Protein AF-A0A8I1SDC7-F1 (afdb_monomer_lite)

pLDDT: mean 75.58, std 25.19, range [28.53, 98.62]

Structure (mmCIF, N/CA/C/O backbone):
data_AF-A0A8I1SDC7-F1
#
_entry.id   AF-A0A8I1SDC7-F1
#
loop_
_atom_site.group_PDB
_atom_site.id
_atom_site.type_symbol
_atom_site.label_atom_id
_atom_site.label_alt_id
_atom_site.label_comp_id
_atom_site.label_asym_id
_atom_site.label_entity_id
_atom_site.label_seq_id
_atom_site.pdbx_PDB_ins_code
_atom_site.Cartn_x
_atom_site.Cartn_y
_atom_site.Cartn_z
_atom_site.occupancy
_atom_site.B_iso_or_equiv
_atom_site.auth_seq_id
_atom_site.auth_comp_id
_atom_site.auth_asym_id
_atom_site.auth_atom_id
_atom_site.pdbx_PDB_model_num
ATOM 1 N N . MET A 1 1 ? -5.216 22.758 4.964 1.00 38.28 1 MET A N 1
ATOM 2 C CA . MET A 1 1 ? -5.119 21.561 5.815 1.00 38.28 1 MET A CA 1
ATOM 3 C C . MET A 1 1 ? -5.589 21.950 7.201 1.00 38.28 1 MET A C 1
ATOM 5 O O . MET A 1 1 ? -4.893 22.670 7.902 1.00 38.28 1 MET A O 1
ATOM 9 N N . THR A 1 2 ? -6.836 21.628 7.524 1.00 32.84 2 THR A N 1
ATOM 10 C CA . THR A 1 2 ? -7.390 21.779 8.872 1.00 32.84 2 THR A CA 1
ATOM 11 C C . THR A 1 2 ? -6.983 20.548 9.659 1.00 32.84 2 THR A C 1
ATOM 13 O O . THR A 1 2 ? -7.586 19.496 9.489 1.00 32.84 2 THR A O 1
ATOM 16 N N . THR A 1 3 ? -5.937 20.669 10.472 1.00 37.88 3 THR A N 1
ATOM 17 C CA . THR A 1 3 ? -5.551 19.648 11.447 1.00 37.88 3 THR A CA 1
ATOM 18 C C . THR A 1 3 ? -6.677 19.557 12.474 1.00 37.88 3 THR A C 1
ATOM 20 O O . THR A 1 3 ? -6.795 20.407 13.358 1.00 37.88 3 THR A O 1
ATOM 23 N N . SER A 1 4 ? -7.578 18.592 12.301 1.00 41.72 4 SER A N 1
A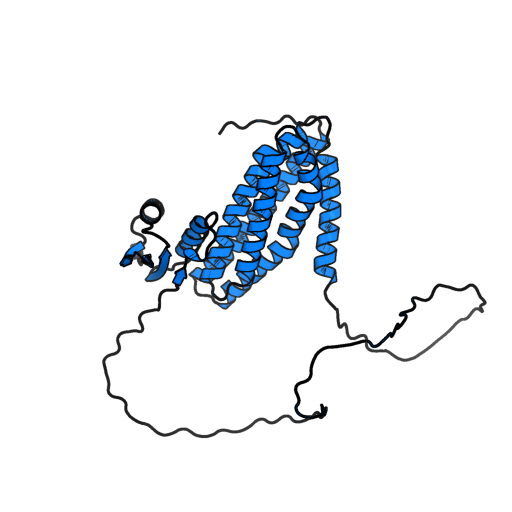TOM 24 C CA . SER A 1 4 ? -8.567 18.265 13.319 1.00 41.72 4 SER A CA 1
ATOM 25 C C . SER A 1 4 ? -7.827 17.527 14.427 1.00 41.72 4 SER A C 1
ATOM 27 O O . SER A 1 4 ? -7.579 16.334 14.320 1.00 41.72 4 SER A O 1
ATOM 29 N N . LEU A 1 5 ? -7.412 18.255 15.466 1.00 49.94 5 LEU A N 1
ATOM 30 C CA . LEU A 1 5 ? -6.908 17.661 16.703 1.00 49.94 5 LEU A CA 1
ATOM 31 C C . LEU A 1 5 ? -8.054 16.855 17.328 1.00 49.94 5 LEU A C 1
ATOM 33 O O . LEU A 1 5 ? -8.917 17.419 18.003 1.00 49.94 5 LEU A O 1
ATOM 37 N N . ALA A 1 6 ? -8.103 15.550 17.066 1.00 55.94 6 ALA A N 1
ATOM 38 C CA . ALA A 1 6 ? -8.965 14.670 17.834 1.00 55.94 6 ALA A CA 1
ATOM 39 C C . ALA A 1 6 ? -8.403 14.575 19.248 1.00 55.94 6 ALA A C 1
ATOM 41 O O . ALA A 1 6 ? -7.249 14.211 19.464 1.00 55.94 6 ALA A O 1
ATOM 42 N N . VAL A 1 7 ? -9.224 14.960 20.216 1.00 65.88 7 VAL A N 1
ATOM 43 C CA . VAL A 1 7 ? -8.896 14.813 21.627 1.00 65.88 7 VAL A CA 1
ATOM 44 C C . VAL A 1 7 ? -9.257 13.382 21.998 1.00 65.88 7 VAL A C 1
ATOM 46 O O . VAL A 1 7 ? -10.442 13.058 22.077 1.00 65.88 7 VAL A O 1
ATOM 49 N N . ALA A 1 8 ? -8.246 12.531 22.185 1.00 73.06 8 ALA A N 1
ATOM 50 C CA . ALA A 1 8 ? -8.454 11.196 22.730 1.00 73.06 8 ALA A CA 1
ATOM 51 C C . ALA A 1 8 ? -9.212 11.292 24.062 1.00 73.06 8 ALA A C 1
ATOM 53 O O . ALA A 1 8 ? -8.970 12.192 24.873 1.00 73.06 8 ALA A O 1
ATOM 54 N N . THR A 1 9 ? -10.149 10.375 24.289 1.00 80.06 9 THR A N 1
ATOM 55 C CA . THR A 1 9 ? -11.009 10.425 25.481 1.00 80.06 9 THR A CA 1
ATOM 56 C C . THR A 1 9 ? -10.257 10.125 26.779 1.00 80.06 9 THR A C 1
ATOM 58 O O . THR A 1 9 ? -10.712 10.518 27.855 1.00 80.06 9 THR A O 1
ATOM 61 N N . ASN A 1 10 ? -9.106 9.451 26.692 1.00 87.25 10 ASN A N 1
ATOM 62 C CA . ASN A 1 10 ? -8.266 9.076 27.823 1.00 87.25 10 ASN A CA 1
ATOM 63 C C . ASN A 1 10 ? -6.779 8.940 27.423 1.00 87.25 10 ASN A C 1
ATOM 65 O O . ASN A 1 10 ? -6.430 8.899 26.244 1.00 87.25 10 ASN A O 1
ATOM 69 N N . GLU A 1 11 ? -5.901 8.875 28.431 1.00 88.00 11 GLU A N 1
ATOM 70 C CA . GLU A 1 11 ? -4.440 8.791 28.260 1.00 88.00 11 GLU A CA 1
ATOM 71 C C . GLU A 1 11 ? -3.991 7.502 27.554 1.00 88.00 11 GLU A C 1
ATOM 73 O O . GLU A 1 11 ? -3.067 7.547 26.746 1.00 88.00 11 GLU A O 1
ATOM 78 N N . ALA A 1 12 ? -4.660 6.371 27.808 1.00 89.38 12 ALA A N 1
ATOM 79 C CA . ALA A 1 12 ? -4.303 5.094 27.193 1.00 89.38 12 ALA A CA 1
ATOM 80 C C . ALA A 1 12 ? -4.564 5.102 25.679 1.00 89.38 12 ALA A C 1
ATOM 82 O O . ALA A 1 12 ? -3.698 4.693 24.912 1.00 89.38 12 ALA A O 1
ATOM 83 N N . ASP A 1 13 ? -5.709 5.629 25.240 1.00 90.94 13 ASP A N 1
ATOM 84 C CA . ASP A 1 13 ? -6.025 5.763 23.815 1.00 90.94 13 ASP A CA 1
ATOM 85 C C . ASP A 1 13 ? -5.150 6.823 23.130 1.00 90.94 13 ASP A C 1
ATOM 87 O O . ASP A 1 13 ? -4.806 6.659 21.963 1.00 90.94 13 ASP A O 1
ATOM 91 N N . SER A 1 14 ? -4.725 7.872 23.847 1.00 83.00 14 SER A N 1
ATOM 92 C CA . SER A 1 14 ? -3.735 8.827 23.326 1.00 83.00 14 SER A CA 1
ATOM 93 C C . SER A 1 14 ? -2.382 8.156 23.086 1.00 83.00 14 SER A C 1
ATOM 95 O O . SER A 1 14 ? -1.788 8.339 22.028 1.00 83.00 14 SER A O 1
ATOM 97 N N . ALA A 1 15 ? -1.904 7.358 24.044 1.00 81.00 15 ALA A N 1
ATOM 98 C CA . ALA A 1 15 ? -0.650 6.625 23.903 1.00 81.00 15 ALA A CA 1
ATOM 99 C C . ALA A 1 15 ? -0.732 5.556 22.801 1.00 81.00 15 ALA A C 1
ATOM 101 O O . ALA A 1 15 ? 0.230 5.360 22.061 1.00 81.00 15 ALA A O 1
ATOM 102 N N . ALA A 1 16 ? -1.882 4.887 22.667 1.00 89.38 16 ALA A N 1
ATOM 103 C CA . ALA A 1 16 ? -2.127 3.931 21.594 1.00 89.38 16 ALA A CA 1
ATOM 104 C C . ALA A 1 16 ? -2.119 4.606 20.216 1.00 89.38 16 ALA A C 1
ATOM 106 O O . ALA A 1 16 ? -1.479 4.085 19.308 1.00 89.38 16 ALA A O 1
ATOM 107 N N . LEU A 1 17 ? -2.763 5.773 20.078 1.00 86.50 17 LEU A N 1
ATOM 108 C CA . LEU A 1 17 ? -2.766 6.573 18.849 1.00 86.50 17 LEU A CA 1
ATOM 109 C C . LEU A 1 17 ? -1.346 6.974 18.422 1.00 86.50 17 LEU A C 1
ATOM 111 O O . LEU A 1 17 ? -0.989 6.823 17.253 1.00 86.50 17 LEU A O 1
ATOM 115 N N . ASP A 1 18 ? -0.523 7.436 19.366 1.00 79.56 18 ASP A N 1
ATOM 116 C CA . ASP A 1 18 ? 0.877 7.776 19.095 1.00 79.56 18 ASP A CA 1
ATOM 117 C C . ASP A 1 18 ? 1.681 6.536 18.665 1.00 79.56 18 ASP A C 1
ATOM 119 O O . ASP A 1 18 ? 2.452 6.594 17.705 1.00 79.56 18 ASP A O 1
ATOM 123 N N . ALA A 1 19 ? 1.480 5.399 19.342 1.00 82.69 19 ALA A N 1
ATOM 124 C CA . ALA A 1 19 ? 2.190 4.155 19.053 1.00 82.69 19 ALA A CA 1
ATOM 125 C C . ALA A 1 19 ? 1.882 3.612 17.650 1.00 82.69 19 ALA A C 1
ATOM 127 O O . ALA A 1 19 ? 2.810 3.296 16.903 1.00 82.69 19 ALA A O 1
ATOM 128 N N . ILE A 1 20 ? 0.604 3.539 17.269 1.00 91.69 20 ILE A N 1
ATOM 129 C CA . ILE A 1 20 ? 0.216 3.051 15.939 1.00 91.69 20 ILE A CA 1
ATOM 130 C C . ILE A 1 20 ? 0.651 4.025 14.836 1.00 91.69 20 ILE A C 1
ATOM 132 O O . ILE A 1 20 ? 1.182 3.597 13.817 1.00 91.69 20 ILE A O 1
ATOM 136 N N . THR A 1 21 ? 0.565 5.340 15.069 1.00 83.31 21 THR A N 1
ATOM 137 C CA . THR A 1 21 ? 1.034 6.349 14.101 1.00 83.31 21 THR A CA 1
ATOM 138 C C . THR A 1 21 ? 2.545 6.240 13.871 1.00 83.31 21 THR A C 1
ATOM 140 O O . THR A 1 21 ? 3.018 6.342 12.737 1.00 83.31 21 THR A O 1
ATOM 143 N N . GLN A 1 22 ? 3.320 6.000 14.935 1.00 80.50 22 GLN A N 1
ATOM 144 C CA . GLN A 1 22 ? 4.759 5.758 14.833 1.00 80.50 22 GLN A CA 1
ATOM 145 C C . GLN A 1 22 ? 5.058 4.465 14.063 1.00 80.50 22 GLN A C 1
ATOM 147 O O . GLN A 1 22 ? 5.920 4.461 13.184 1.00 80.50 22 GLN A O 1
ATOM 152 N N . HIS A 1 23 ? 4.323 3.389 14.342 1.00 89.56 23 HIS A N 1
ATOM 153 C CA . HIS A 1 23 ? 4.458 2.134 13.609 1.00 89.56 23 HIS A CA 1
ATOM 154 C C . HIS A 1 23 ? 4.143 2.303 12.112 1.00 89.56 23 HIS A C 1
ATOM 156 O O . HIS A 1 23 ? 4.906 1.847 11.260 1.00 89.56 23 HIS A O 1
ATOM 162 N N . HIS A 1 24 ? 3.092 3.051 11.768 1.00 93.88 24 HIS A N 1
ATOM 163 C CA . HIS A 1 24 ? 2.771 3.398 10.383 1.00 93.88 24 HIS A CA 1
ATOM 164 C C . HIS A 1 24 ? 3.906 4.158 9.693 1.00 93.88 24 HIS A C 1
ATOM 166 O O . HIS A 1 24 ? 4.262 3.845 8.555 1.00 93.88 24 HIS A O 1
ATOM 172 N N . ALA A 1 25 ? 4.525 5.123 10.378 1.00 81.50 25 ALA A N 1
ATOM 173 C CA . ALA A 1 25 ? 5.674 5.846 9.838 1.00 81.50 25 ALA A CA 1
ATOM 174 C C . ALA A 1 25 ? 6.865 4.909 9.546 1.00 81.50 25 ALA A C 1
ATOM 176 O O . ALA A 1 25 ? 7.549 5.074 8.531 1.00 81.50 25 ALA A O 1
ATOM 177 N N . GLU A 1 26 ? 7.097 3.903 10.392 1.00 84.75 26 GLU A N 1
ATOM 178 C CA . GLU A 1 26 ? 8.134 2.882 10.191 1.00 84.75 26 GLU A CA 1
ATOM 179 C C . GLU A 1 26 ? 7.833 1.961 8.999 1.00 84.75 26 GLU A C 1
ATOM 181 O O . GLU A 1 26 ? 8.726 1.700 8.181 1.00 84.75 26 GLU A O 1
ATO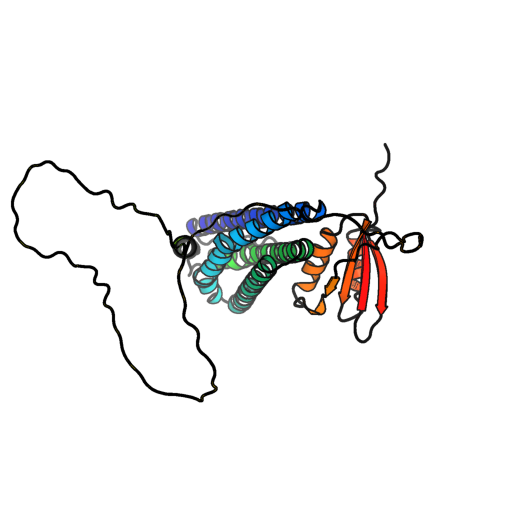M 186 N N . LEU A 1 27 ? 6.581 1.513 8.853 1.00 94.00 27 LEU A N 1
ATOM 187 C CA . LEU A 1 27 ? 6.146 0.711 7.707 1.00 94.00 27 LEU A CA 1
ATOM 188 C C . LEU A 1 27 ? 6.301 1.494 6.400 1.00 94.00 27 LEU A C 1
ATOM 190 O O . LEU A 1 27 ? 6.932 1.004 5.460 1.00 94.00 27 LEU A O 1
ATOM 194 N N . VAL A 1 28 ? 5.793 2.731 6.348 1.00 90.88 28 VAL A N 1
ATOM 195 C CA . VAL A 1 28 ? 5.904 3.607 5.170 1.00 90.88 28 VAL A CA 1
ATOM 196 C C . VAL A 1 28 ? 7.369 3.847 4.820 1.00 90.88 28 VAL A C 1
ATOM 198 O O . VAL A 1 28 ? 7.761 3.661 3.667 1.00 90.88 28 VAL A O 1
ATOM 201 N N . GLY A 1 29 ? 8.208 4.185 5.805 1.00 77.38 29 GLY A N 1
ATOM 202 C CA . GLY A 1 29 ? 9.641 4.395 5.594 1.00 77.38 29 GLY A CA 1
ATOM 203 C C . GLY A 1 29 ? 10.335 3.170 4.992 1.00 77.38 29 GLY A C 1
ATOM 204 O O . GLY A 1 29 ? 11.131 3.299 4.058 1.00 77.38 29 GLY A O 1
ATOM 205 N N . THR A 1 30 ? 9.985 1.975 5.470 1.00 93.50 30 THR A N 1
ATOM 206 C CA . THR A 1 30 ? 10.511 0.708 4.947 1.00 93.50 30 THR A CA 1
ATOM 207 C C . THR A 1 30 ? 10.059 0.443 3.506 1.00 93.50 30 THR A C 1
ATOM 209 O O . THR A 1 30 ? 10.897 0.128 2.656 1.00 93.50 30 THR A O 1
ATOM 212 N N . VAL A 1 31 ? 8.772 0.635 3.184 1.00 97.19 31 VAL A N 1
ATOM 213 C CA . VAL A 1 31 ? 8.255 0.499 1.805 1.00 97.19 31 VAL A CA 1
ATOM 214 C C . VAL A 1 31 ? 8.955 1.476 0.859 1.00 97.19 31 VAL A C 1
ATOM 216 O O . VAL A 1 31 ? 9.406 1.075 -0.217 1.00 97.19 31 VAL A O 1
ATOM 219 N N . VAL A 1 32 ? 9.099 2.742 1.264 1.00 90.94 32 VAL A N 1
ATOM 220 C CA . VAL A 1 32 ? 9.794 3.780 0.487 1.00 90.94 32 VAL A CA 1
ATOM 221 C C . VAL A 1 32 ? 11.237 3.372 0.205 1.00 90.94 32 VAL A C 1
ATOM 223 O O . VAL A 1 32 ? 11.683 3.451 -0.943 1.00 90.94 32 VAL A O 1
ATOM 226 N N . ALA A 1 33 ? 11.967 2.910 1.223 1.00 87.56 33 ALA A N 1
ATOM 227 C CA . ALA A 1 33 ? 13.360 2.500 1.083 1.00 87.56 33 ALA A CA 1
ATOM 228 C C . ALA A 1 33 ? 13.513 1.328 0.099 1.00 87.56 33 ALA A C 1
ATOM 230 O O . ALA A 1 33 ? 14.344 1.383 -0.810 1.00 87.56 33 ALA A O 1
ATOM 231 N N . HIS A 1 34 ? 12.676 0.299 0.227 1.00 98.12 34 HIS A N 1
ATOM 232 C CA . HIS A 1 34 ? 12.692 -0.855 -0.669 1.00 98.12 34 HIS A CA 1
ATOM 233 C C . HIS A 1 34 ? 12.302 -0.503 -2.112 1.00 98.12 34 HIS A C 1
ATOM 235 O O . HIS A 1 34 ? 12.983 -0.921 -3.052 1.00 98.12 34 HIS A O 1
ATOM 241 N N . ALA A 1 35 ? 11.242 0.288 -2.305 1.00 95.31 35 ALA A N 1
ATOM 242 C CA . ALA A 1 35 ? 10.815 0.729 -3.632 1.00 95.31 35 ALA A CA 1
ATOM 243 C C . ALA A 1 35 ? 11.894 1.589 -4.316 1.00 95.31 35 ALA A C 1
ATOM 245 O O . ALA A 1 35 ? 12.159 1.416 -5.507 1.00 95.31 35 ALA A O 1
ATOM 246 N N . THR A 1 36 ? 12.568 2.455 -3.552 1.00 91.69 36 THR A N 1
ATOM 247 C CA . THR A 1 36 ? 13.687 3.278 -4.041 1.00 91.69 36 THR A CA 1
ATOM 248 C C . THR A 1 36 ? 14.882 2.411 -4.432 1.00 91.69 36 THR A C 1
ATOM 250 O O . THR A 1 36 ? 15.396 2.549 -5.537 1.00 91.69 36 THR A O 1
ATOM 253 N N . ALA A 1 37 ? 15.273 1.445 -3.595 1.00 94.62 37 ALA A N 1
ATOM 254 C CA . ALA A 1 37 ? 16.371 0.529 -3.906 1.00 94.62 37 ALA A CA 1
ATOM 255 C C . ALA A 1 37 ? 16.117 -0.273 -5.197 1.00 94.62 37 ALA A C 1
ATOM 257 O O . ALA A 1 37 ? 17.025 -0.468 -6.009 1.00 94.62 37 ALA A O 1
ATOM 258 N N . LEU A 1 38 ? 14.874 -0.710 -5.417 1.00 97.56 38 LEU A N 1
ATOM 259 C CA . LEU A 1 38 ? 14.474 -1.382 -6.653 1.00 97.56 38 LEU A CA 1
ATOM 260 C C . LEU A 1 38 ? 14.534 -0.445 -7.866 1.00 97.56 38 LEU A C 1
ATOM 262 O O . LEU A 1 38 ? 14.991 -0.853 -8.939 1.00 97.56 38 LEU A O 1
ATOM 266 N N . LEU A 1 39 ? 14.084 0.799 -7.714 1.00 93.88 39 LEU A N 1
ATOM 267 C CA . LEU A 1 39 ? 14.159 1.809 -8.765 1.00 93.88 39 LEU A CA 1
ATOM 268 C C . LEU A 1 39 ? 15.614 2.131 -9.140 1.00 93.88 39 LEU A C 1
ATOM 270 O O . LEU A 1 39 ? 15.946 2.138 -10.326 1.00 93.88 39 LEU A O 1
ATOM 274 N N . ASP A 1 40 ? 16.494 2.315 -8.158 1.00 91.56 40 ASP A N 1
ATOM 275 C CA . ASP A 1 40 ? 17.920 2.591 -8.362 1.00 91.56 40 ASP A CA 1
ATOM 276 C C . ASP A 1 40 ? 18.636 1.418 -9.048 1.00 91.56 40 ASP A C 1
ATOM 278 O O . ASP A 1 40 ? 19.404 1.593 -10.003 1.00 91.56 40 ASP A O 1
ATOM 282 N N . ALA A 1 41 ? 18.356 0.186 -8.613 1.00 94.19 41 ALA A N 1
ATOM 283 C CA . ALA A 1 41 ? 18.921 -1.009 -9.230 1.00 94.19 41 ALA A CA 1
ATOM 284 C C . ALA A 1 41 ? 18.454 -1.181 -10.688 1.00 94.19 41 ALA A C 1
ATOM 286 O O . ALA A 1 41 ? 19.257 -1.493 -11.572 1.00 94.19 41 ALA A O 1
ATOM 287 N N . SER A 1 42 ? 17.181 -0.894 -10.968 1.00 92.94 42 SER A N 1
ATOM 288 C CA . SER A 1 42 ? 16.637 -0.901 -12.331 1.00 92.94 42 SER A CA 1
ATOM 289 C C . SER A 1 42 ? 17.261 0.200 -13.194 1.00 92.94 42 SER A C 1
ATOM 291 O O . SER A 1 42 ? 17.690 -0.057 -14.323 1.00 92.94 42 SER A O 1
ATOM 293 N N . SER A 1 43 ? 17.414 1.400 -12.634 1.00 89.94 43 SER A N 1
ATOM 294 C CA . SER A 1 43 ? 17.984 2.577 -13.305 1.00 89.94 43 SER A CA 1
ATOM 295 C C . SER A 1 43 ? 19.495 2.483 -13.520 1.00 89.94 43 SER A C 1
ATOM 297 O O . SER A 1 43 ? 20.039 3.137 -14.403 1.00 89.94 43 SER A O 1
ATOM 299 N N . SER A 1 44 ? 20.204 1.642 -12.772 1.00 91.81 44 SER A N 1
ATOM 300 C CA . SER A 1 44 ? 21.612 1.317 -13.045 1.00 91.81 44 SER A CA 1
ATOM 301 C C . SER A 1 44 ? 21.773 0.183 -14.066 1.00 91.81 44 SER A C 1
ATOM 303 O O . SER A 1 44 ? 22.860 -0.019 -14.602 1.00 91.81 44 SER A O 1
ATOM 305 N N . GLY A 1 45 ? 20.693 -0.529 -14.408 1.00 90.00 45 GLY A N 1
ATOM 306 C CA . GLY A 1 45 ? 20.730 -1.705 -15.283 1.00 90.00 45 GLY A CA 1
ATOM 307 C C . GLY A 1 45 ? 21.188 -2.990 -14.603 1.00 90.00 45 GLY A C 1
ATOM 308 O O . GLY A 1 45 ? 21.481 -3.962 -15.299 1.00 90.00 45 GLY A O 1
ATOM 309 N N . SER A 1 46 ? 21.267 -3.009 -13.272 1.00 94.00 46 SER A N 1
ATOM 310 C CA . SER A 1 46 ? 21.647 -4.196 -12.511 1.00 94.00 46 SER A CA 1
ATOM 311 C C . SER A 1 46 ? 20.472 -5.169 -12.428 1.00 94.00 46 SER A C 1
ATOM 313 O O . SER A 1 46 ? 19.584 -5.016 -11.592 1.00 94.00 46 SER A O 1
ATOM 315 N N . LEU A 1 47 ? 20.457 -6.188 -13.294 1.00 94.25 47 LEU A N 1
ATOM 316 C CA . LEU A 1 47 ? 19.398 -7.208 -13.295 1.00 94.25 47 LEU A CA 1
ATOM 317 C C . LEU A 1 47 ? 19.358 -7.995 -11.978 1.00 94.25 47 LEU A C 1
ATOM 319 O O . LEU A 1 47 ? 18.284 -8.227 -11.426 1.00 94.25 47 LEU A O 1
ATOM 323 N N . GLU A 1 48 ? 20.528 -8.374 -11.459 1.00 96.31 48 GLU A N 1
ATOM 324 C CA . GLU A 1 48 ? 20.650 -9.066 -10.173 1.00 96.31 48 GLU A CA 1
ATOM 325 C C . GLU A 1 48 ? 20.211 -8.163 -9.015 1.00 96.31 48 GLU A C 1
ATOM 327 O O . GLU A 1 48 ? 19.406 -8.577 -8.183 1.00 96.31 48 GLU A O 1
ATOM 332 N N . GLY A 1 49 ? 20.668 -6.905 -9.002 1.00 96.94 49 GLY A N 1
ATOM 333 C CA . GLY A 1 49 ? 20.279 -5.928 -7.985 1.00 96.94 49 GLY A CA 1
ATOM 334 C C . GLY A 1 49 ? 18.771 -5.683 -7.968 1.00 96.94 49 GLY A C 1
ATOM 335 O O . GLY A 1 49 ? 18.163 -5.714 -6.902 1.00 96.94 49 GLY A O 1
ATOM 336 N N . ALA A 1 50 ? 18.153 -5.515 -9.141 1.00 96.50 50 ALA A N 1
ATOM 337 C CA . ALA A 1 50 ? 16.712 -5.320 -9.254 1.00 96.50 50 ALA A CA 1
ATOM 338 C C . ALA A 1 50 ? 15.940 -6.569 -8.806 1.00 96.50 50 ALA A C 1
ATOM 340 O O . ALA A 1 50 ? 14.954 -6.461 -8.083 1.00 96.50 50 ALA A O 1
ATOM 341 N N . SER A 1 51 ? 16.409 -7.769 -9.165 1.00 97.44 51 SER A N 1
ATOM 342 C CA . SER A 1 51 ? 15.792 -9.019 -8.708 1.00 97.44 51 SER A CA 1
ATOM 343 C C . SER A 1 51 ? 15.867 -9.181 -7.185 1.00 97.44 51 SER A C 1
ATOM 345 O O . SER A 1 51 ? 14.882 -9.596 -6.569 1.00 97.44 51 SER A O 1
ATOM 347 N N . ASN A 1 52 ? 17.004 -8.837 -6.573 1.00 98.06 52 ASN A N 1
ATOM 348 C CA . ASN A 1 52 ? 17.189 -8.895 -5.123 1.00 98.06 52 ASN A CA 1
ATOM 349 C C . ASN A 1 52 ? 16.308 -7.863 -4.410 1.00 98.06 52 ASN A C 1
ATOM 351 O O . ASN A 1 52 ? 15.528 -8.239 -3.541 1.00 98.06 52 ASN A O 1
ATOM 355 N N . ALA A 1 53 ? 16.335 -6.600 -4.843 1.00 98.12 53 ALA A N 1
ATOM 356 C CA . ALA A 1 53 ? 15.514 -5.540 -4.259 1.00 98.12 53 ALA A CA 1
ATOM 357 C C . ALA A 1 53 ? 14.007 -5.829 -4.381 1.00 98.12 53 ALA A C 1
ATOM 359 O O . ALA A 1 53 ? 13.265 -5.649 -3.416 1.00 98.12 53 ALA A O 1
ATOM 360 N N . ARG A 1 54 ? 13.555 -6.353 -5.532 1.00 98.50 54 ARG A N 1
ATOM 361 C CA . ARG A 1 54 ? 12.172 -6.822 -5.727 1.00 98.50 54 ARG A CA 1
ATOM 362 C C . ARG A 1 54 ? 11.820 -7.911 -4.720 1.00 98.50 54 ARG A C 1
ATOM 364 O O . ARG A 1 54 ? 10.774 -7.840 -4.086 1.00 98.50 54 ARG A O 1
ATOM 371 N N . ARG A 1 55 ? 12.676 -8.930 -4.584 1.00 98.31 55 ARG A N 1
ATOM 372 C CA . ARG A 1 55 ? 12.451 -10.038 -3.648 1.00 98.31 55 ARG A CA 1
ATOM 373 C C . ARG A 1 55 ? 12.360 -9.534 -2.210 1.00 98.31 55 ARG A C 1
ATOM 375 O O . ARG A 1 55 ? 11.470 -9.966 -1.489 1.00 98.31 55 ARG A O 1
ATOM 382 N N . ASP A 1 56 ? 13.254 -8.640 -1.810 1.00 98.38 56 ASP A N 1
ATOM 383 C CA . ASP A 1 56 ? 13.299 -8.126 -0.445 1.00 98.38 56 ASP A CA 1
ATOM 384 C C . ASP A 1 56 ? 12.045 -7.290 -0.126 1.00 98.38 56 ASP A C 1
ATOM 386 O O . ASP A 1 56 ? 11.447 -7.486 0.930 1.00 98.38 56 ASP A O 1
ATOM 390 N N . LEU A 1 57 ? 11.565 -6.468 -1.072 1.00 98.62 57 LEU A N 1
ATOM 391 C CA . LEU A 1 57 ? 10.281 -5.768 -0.933 1.00 98.62 57 LEU A CA 1
ATOM 392 C C . LEU A 1 57 ? 9.107 -6.749 -0.801 1.00 98.62 57 LEU A C 1
ATOM 394 O O . LEU A 1 57 ? 8.288 -6.605 0.098 1.00 98.62 57 LEU A O 1
ATOM 398 N N . VAL A 1 58 ? 9.037 -7.781 -1.649 1.00 98.62 58 VAL A N 1
ATOM 399 C CA . VAL A 1 58 ? 7.972 -8.801 -1.577 1.00 98.62 58 VAL A CA 1
ATOM 400 C C . VAL A 1 58 ? 7.988 -9.534 -0.235 1.00 98.62 58 VAL A C 1
ATOM 402 O O . VAL A 1 58 ? 6.926 -9.794 0.330 1.00 98.62 58 VAL A O 1
ATOM 405 N N . LEU A 1 59 ? 9.174 -9.873 0.282 1.00 97.75 59 LEU A N 1
ATOM 406 C CA . LEU A 1 59 ? 9.317 -10.526 1.583 1.00 97.75 59 LEU A CA 1
ATOM 407 C C . LEU A 1 59 ? 8.819 -9.629 2.715 1.00 97.75 59 LEU A C 1
ATOM 409 O O . LEU A 1 59 ? 8.061 -10.104 3.555 1.00 97.75 59 LEU A O 1
ATOM 413 N N . PHE A 1 60 ? 9.188 -8.347 2.708 1.00 98.31 60 PHE A N 1
ATOM 414 C CA . PHE A 1 60 ? 8.670 -7.383 3.673 1.00 98.31 60 PHE A CA 1
ATOM 415 C C . PHE A 1 60 ? 7.144 -7.261 3.578 1.00 98.31 60 PHE A C 1
ATOM 417 O O . PHE A 1 60 ? 6.444 -7.382 4.580 1.00 98.31 60 PHE A O 1
ATOM 424 N N . CYS A 1 61 ? 6.604 -7.110 2.369 1.00 98.31 61 CYS A N 1
ATOM 425 C CA . CYS A 1 61 ? 5.168 -6.954 2.183 1.00 98.31 61 CYS A CA 1
ATOM 426 C C . CYS A 1 61 ? 4.368 -8.173 2.656 1.00 98.31 61 CYS A C 1
ATOM 428 O O . CYS A 1 61 ? 3.327 -8.019 3.282 1.00 98.31 61 CYS A O 1
ATOM 430 N N . ARG A 1 62 ? 4.850 -9.390 2.386 1.00 96.69 62 ARG A N 1
ATOM 431 C CA . ARG A 1 62 ? 4.171 -10.625 2.810 1.00 96.69 62 ARG A CA 1
ATOM 432 C C . ARG A 1 62 ? 4.402 -10.976 4.279 1.00 96.69 62 ARG A C 1
ATOM 434 O O . ARG A 1 62 ? 3.572 -11.668 4.856 1.00 96.69 62 ARG A O 1
ATOM 441 N N . GLY A 1 63 ? 5.526 -10.556 4.854 1.00 94.81 63 GLY A N 1
ATOM 442 C CA . GLY A 1 63 ? 5.900 -10.870 6.233 1.00 94.81 63 GLY A CA 1
ATOM 443 C C . GLY A 1 63 ? 5.424 -9.852 7.266 1.00 94.81 63 GLY A C 1
ATOM 444 O O . GLY A 1 63 ? 5.230 -10.228 8.416 1.00 94.81 63 GLY A O 1
ATOM 445 N N . GLU A 1 64 ? 5.240 -8.594 6.865 1.00 95.44 64 GLU A N 1
ATOM 446 C CA . GLU A 1 64 ? 4.928 -7.485 7.773 1.00 95.44 64 GLU A CA 1
ATOM 447 C C . GLU A 1 64 ? 3.686 -6.711 7.287 1.00 95.44 64 GLU A C 1
ATOM 449 O O . GLU A 1 64 ? 2.678 -6.683 7.981 1.00 95.44 64 GLU A O 1
ATOM 454 N N . LEU A 1 65 ? 3.688 -6.159 6.064 1.00 96.75 65 LEU A N 1
ATOM 455 C CA . LEU A 1 65 ? 2.600 -5.272 5.601 1.00 96.75 65 LEU A CA 1
ATOM 456 C C . LEU A 1 65 ? 1.231 -5.969 5.517 1.00 96.75 65 LEU A C 1
ATOM 458 O O . LEU A 1 65 ? 0.253 -5.464 6.055 1.00 96.75 65 LEU A O 1
ATOM 462 N N . LEU A 1 66 ? 1.135 -7.119 4.842 1.00 96.50 66 LEU A N 1
ATOM 463 C CA . LEU A 1 66 ? -0.140 -7.830 4.686 1.00 96.50 66 LEU A CA 1
ATOM 464 C C . LEU A 1 66 ? -0.670 -8.393 6.013 1.00 96.50 66 LEU A C 1
ATOM 466 O O . LEU A 1 66 ? -1.857 -8.222 6.275 1.00 96.50 66 LEU A O 1
ATOM 470 N N . PRO A 1 67 ? 0.151 -9.035 6.870 1.00 95.88 67 PRO A N 1
ATOM 471 C CA . PRO A 1 67 ? -0.303 -9.428 8.201 1.00 95.88 67 PRO A CA 1
ATOM 472 C C . PRO A 1 67 ? -0.809 -8.253 9.045 1.00 95.88 67 PRO A C 1
ATOM 474 O O . PRO A 1 67 ? -1.797 -8.413 9.754 1.00 95.88 67 PRO A O 1
ATOM 477 N N . HIS A 1 68 ? -0.168 -7.085 8.944 1.00 95.81 68 HIS A N 1
ATOM 478 C CA . HIS A 1 68 ? -0.614 -5.860 9.607 1.00 95.81 68 HIS A CA 1
ATOM 479 C C . HIS A 1 68 ? -1.999 -5.427 9.102 1.00 95.81 68 HIS A C 1
ATOM 481 O O . HIS A 1 68 ? -2.928 -5.362 9.900 1.00 95.81 68 HIS A O 1
ATOM 487 N N . ALA A 1 69 ? -2.171 -5.297 7.783 1.00 96.50 69 ALA A N 1
ATOM 488 C CA . ALA A 1 69 ? -3.448 -4.956 7.152 1.00 96.50 69 ALA A CA 1
ATOM 489 C C . ALA A 1 69 ? -4.593 -5.916 7.543 1.00 96.50 69 ALA A C 1
ATOM 491 O O . ALA A 1 69 ? -5.708 -5.495 7.840 1.00 96.50 69 ALA A O 1
ATOM 492 N N . ILE A 1 70 ? -4.321 -7.226 7.589 1.00 95.31 70 ILE A N 1
ATOM 493 C CA . ILE A 1 70 ? -5.306 -8.237 8.014 1.00 95.31 70 ILE A CA 1
ATOM 494 C C . ILE A 1 70 ? -5.669 -8.061 9.494 1.00 95.31 70 ILE A C 1
ATOM 496 O O . ILE A 1 70 ? -6.841 -8.148 9.859 1.00 95.31 70 ILE A O 1
ATOM 500 N N . ALA A 1 71 ? -4.677 -7.815 10.353 1.00 95.31 71 ALA A N 1
ATOM 501 C CA . ALA A 1 71 ? -4.923 -7.596 11.771 1.00 95.31 71 ALA A CA 1
ATOM 502 C C . ALA A 1 71 ? -5.771 -6.333 12.006 1.00 95.31 71 ALA A C 1
ATOM 504 O O . ALA A 1 71 ? -6.642 -6.349 12.874 1.00 95.31 71 ALA A O 1
ATOM 505 N N . GLU A 1 72 ? -5.585 -5.268 11.222 1.00 96.06 72 GLU A N 1
ATOM 506 C CA . GLU A 1 72 ? -6.431 -4.065 11.273 1.00 96.06 72 GLU A CA 1
ATOM 507 C C . GLU A 1 72 ? -7.881 -4.367 10.899 1.00 96.06 72 GLU A C 1
ATOM 509 O O . GLU A 1 72 ? -8.795 -3.946 11.616 1.00 96.06 72 GLU A O 1
ATOM 514 N N . GLU A 1 73 ? -8.101 -5.138 9.827 1.00 97.19 73 GLU A N 1
ATOM 515 C CA . GLU A 1 73 ? -9.438 -5.530 9.365 1.00 97.19 73 GLU A CA 1
ATOM 516 C C . GLU A 1 73 ? -10.252 -6.213 10.472 1.00 97.19 73 GLU A C 1
ATOM 518 O O . GLU A 1 73 ? -11.392 -5.822 10.750 1.00 97.19 73 GLU A O 1
ATOM 523 N N . ASP A 1 74 ? -9.641 -7.186 11.146 1.00 94.88 74 ASP A N 1
ATOM 524 C CA . ASP A 1 74 ? -10.290 -7.986 12.187 1.00 94.88 74 ASP A CA 1
ATOM 525 C C . ASP A 1 74 ? -10.406 -7.254 13.537 1.00 94.88 74 ASP A C 1
ATOM 527 O O . ASP A 1 74 ? -11.172 -7.668 14.418 1.00 94.88 74 ASP A O 1
ATOM 531 N N . THR A 1 75 ? -9.676 -6.147 13.719 1.00 95.50 75 THR A N 1
ATOM 532 C CA . THR A 1 75 ? -9.630 -5.405 14.985 1.00 95.50 75 THR A CA 1
ATOM 533 C C . THR A 1 75 ? -10.114 -3.963 14.846 1.00 95.50 75 THR A C 1
ATOM 535 O O . THR A 1 75 ? -11.275 -3.678 15.153 1.00 95.50 75 THR A O 1
ATOM 538 N N . LEU A 1 76 ? -9.248 -3.037 14.437 1.00 95.69 76 LEU A N 1
ATOM 539 C CA . LEU A 1 76 ? -9.517 -1.601 14.406 1.00 95.69 76 LEU A CA 1
ATOM 540 C C . LEU A 1 76 ? -10.653 -1.257 13.444 1.00 95.69 76 LEU A C 1
ATOM 542 O O . LEU A 1 76 ? -11.545 -0.484 13.793 1.00 95.69 76 LEU A O 1
ATOM 546 N N . TYR A 1 77 ? -10.686 -1.873 12.266 1.00 96.94 77 TYR A N 1
ATOM 547 C CA . TYR A 1 77 ? -11.713 -1.604 11.261 1.00 96.94 77 TYR A CA 1
ATOM 548 C C . TYR A 1 77 ? -13.057 -2.207 11.647 1.00 96.94 77 TYR A C 1
ATOM 550 O O . TYR A 1 77 ? -14.087 -1.564 11.435 1.00 96.94 77 TYR A O 1
ATOM 558 N N . ALA A 1 78 ? -13.064 -3.385 12.276 1.00 95.56 78 ALA A N 1
ATOM 559 C CA . ALA A 1 78 ? -14.275 -3.956 12.857 1.00 95.56 78 ALA A CA 1
ATOM 560 C C . ALA A 1 78 ? -14.907 -3.000 13.885 1.00 95.56 78 ALA A C 1
ATOM 562 O O . ALA A 1 78 ? -16.121 -2.806 13.881 1.00 95.56 78 ALA A O 1
ATOM 563 N N . LEU A 1 79 ? -14.089 -2.341 14.712 1.00 94.44 79 LEU A N 1
ATOM 564 C CA . LEU A 1 79 ? -14.551 -1.318 15.653 1.00 94.44 79 LEU A CA 1
ATOM 565 C C . LEU A 1 79 ? -15.007 -0.031 14.946 1.00 94.44 79 LEU A C 1
ATOM 567 O O . LEU A 1 79 ? -16.084 0.490 15.232 1.00 94.44 79 LEU A O 1
ATOM 571 N N . ALA A 1 80 ? -14.208 0.483 14.011 1.00 95.38 80 ALA A N 1
ATOM 572 C CA . ALA A 1 80 ? -14.482 1.743 13.323 1.00 95.38 80 ALA A CA 1
ATOM 573 C C . ALA A 1 80 ? -15.726 1.665 12.426 1.00 95.38 80 ALA A C 1
ATOM 575 O O . ALA A 1 80 ? -16.423 2.664 12.241 1.00 95.38 80 ALA A O 1
ATOM 576 N N . ARG A 1 81 ? -16.044 0.477 11.900 1.00 95.69 81 ARG A N 1
ATOM 577 C CA . ARG A 1 81 ? -17.242 0.228 11.091 1.00 95.69 81 ARG A CA 1
ATOM 578 C C . ARG A 1 81 ? -18.538 0.487 11.860 1.00 95.69 81 ARG A C 1
ATOM 580 O O . ARG A 1 81 ? -19.504 0.955 11.258 1.00 95.69 81 ARG A O 1
ATOM 587 N N . GLU A 1 82 ? -18.545 0.206 13.161 1.00 94.12 82 GLU A N 1
ATOM 588 C CA . GLU A 1 82 ? -19.703 0.400 14.042 1.00 94.12 82 GLU A CA 1
ATOM 589 C C . GLU A 1 82 ? -19.900 1.873 14.443 1.00 94.12 82 GLU A C 1
ATOM 591 O O . GLU A 1 82 ? -20.969 2.251 14.930 1.00 94.12 82 GLU A O 1
ATOM 596 N N . LEU A 1 83 ? -18.905 2.739 14.207 1.00 92.44 83 LEU A N 1
ATOM 597 C CA . LEU A 1 83 ? -19.032 4.168 14.480 1.00 92.44 83 LEU A CA 1
ATOM 598 C C . LEU A 1 83 ? -19.985 4.857 13.484 1.00 92.44 83 LEU A C 1
ATOM 600 O O . LEU A 1 83 ? -20.034 4.500 12.299 1.00 92.44 83 LEU A O 1
ATOM 604 N N . PRO A 1 84 ? -20.710 5.911 13.910 1.00 90.94 84 PRO A N 1
ATOM 605 C CA . PRO A 1 84 ? -21.576 6.677 13.022 1.00 90.94 84 PRO A CA 1
ATOM 606 C C . PRO A 1 84 ? -20.824 7.219 11.798 1.00 90.94 84 PRO A C 1
ATOM 608 O O . PRO A 1 84 ? -19.964 8.088 11.909 1.00 90.94 84 PRO A O 1
ATOM 611 N N . GLY A 1 85 ? -21.182 6.724 10.611 1.00 87.12 85 GLY A N 1
ATOM 612 C CA . GLY A 1 85 ? -20.567 7.132 9.343 1.00 87.12 85 GLY A CA 1
ATOM 613 C C . GLY A 1 85 ? -19.272 6.398 8.973 1.00 87.12 85 GLY A C 1
ATOM 614 O O . GLY A 1 85 ? -18.754 6.650 7.888 1.00 87.12 85 GLY A O 1
ATOM 615 N N . GLY A 1 86 ? -18.780 5.470 9.803 1.00 92.69 86 GLY A N 1
ATOM 616 C CA . GLY A 1 86 ? -17.532 4.738 9.553 1.00 92.69 86 GLY A CA 1
ATOM 617 C C . GLY A 1 86 ? -17.627 3.691 8.439 1.00 92.69 86 GLY A C 1
ATOM 618 O O . GLY A 1 86 ? -16.676 3.510 7.683 1.00 92.69 86 GLY A O 1
ATOM 619 N N . ALA A 1 87 ? -18.788 3.050 8.265 1.00 95.12 87 ALA A N 1
ATOM 620 C CA . ALA A 1 87 ? -18.940 1.893 7.376 1.00 95.12 87 ALA A CA 1
ATOM 621 C C . ALA A 1 87 ? -18.448 2.107 5.931 1.00 95.12 87 ALA A C 1
ATOM 623 O O . ALA A 1 87 ? -17.726 1.264 5.409 1.00 95.12 87 ALA A O 1
ATOM 624 N N . LEU A 1 88 ? -18.790 3.236 5.295 1.00 95.81 88 LEU A N 1
ATOM 625 C CA . LEU A 1 88 ? -18.387 3.504 3.906 1.00 95.81 88 LEU A CA 1
ATOM 626 C C . LEU A 1 88 ? -16.882 3.761 3.763 1.00 95.81 88 LEU A C 1
ATOM 628 O O . LEU A 1 88 ? -16.298 3.369 2.755 1.00 95.81 88 LEU A O 1
ATOM 632 N N . LEU A 1 89 ? -16.264 4.421 4.748 1.00 95.44 89 LEU A N 1
ATOM 633 C CA . LEU A 1 89 ? -14.820 4.645 4.750 1.00 95.44 89 LEU A CA 1
ATOM 634 C C . LEU A 1 89 ? -14.084 3.318 4.936 1.00 95.44 89 LEU A C 1
ATOM 636 O O . LEU A 1 89 ? -13.187 3.014 4.159 1.00 95.44 89 LEU A O 1
ATOM 640 N N . ILE A 1 90 ? -14.514 2.501 5.898 1.00 98.06 90 ILE A N 1
ATOM 641 C CA . ILE A 1 90 ? -13.905 1.193 6.151 1.00 98.06 90 ILE A CA 1
ATOM 642 C C . ILE A 1 90 ? -14.083 0.245 4.957 1.00 98.06 90 ILE A C 1
ATOM 644 O O . ILE A 1 90 ? -13.135 -0.432 4.578 1.00 98.06 90 ILE A O 1
ATOM 648 N N . ASP A 1 91 ? -15.245 0.241 4.292 1.00 97.19 91 ASP A N 1
ATOM 649 C CA . ASP A 1 91 ? -15.434 -0.524 3.048 1.00 97.19 91 ASP A CA 1
ATOM 650 C C . ASP A 1 91 ? -14.447 -0.101 1.947 1.00 97.19 91 ASP A C 1
ATOM 652 O O . ASP A 1 91 ? -13.933 -0.952 1.217 1.00 97.19 91 ASP A O 1
ATOM 656 N N . ALA A 1 92 ? -14.163 1.200 1.831 1.00 95.81 92 ALA A N 1
ATOM 657 C CA . ALA A 1 92 ? -13.166 1.710 0.895 1.00 95.81 92 ALA A CA 1
ATOM 658 C C . ALA A 1 92 ? -11.736 1.315 1.301 1.00 95.81 92 ALA A C 1
ATOM 660 O O . ALA A 1 92 ? -10.957 0.923 0.439 1.00 95.81 92 ALA A O 1
ATOM 661 N N . MET A 1 93 ? -11.406 1.348 2.593 1.00 97.44 93 MET A N 1
ATOM 662 C CA . MET A 1 93 ? -10.078 0.967 3.089 1.00 97.44 93 MET A CA 1
ATOM 663 C C . MET A 1 93 ? -9.793 -0.530 2.928 1.00 97.44 93 MET A C 1
ATOM 665 O O . MET A 1 93 ? -8.723 -0.896 2.451 1.00 97.44 93 MET A O 1
ATOM 669 N N . ILE A 1 94 ? -10.777 -1.398 3.182 1.00 97.88 94 ILE A N 1
ATOM 670 C CA . ILE A 1 94 ? -10.673 -2.837 2.879 1.00 97.88 94 ILE A CA 1
ATOM 671 C C . ILE A 1 94 ? -10.494 -3.063 1.368 1.00 97.88 94 ILE A C 1
ATOM 673 O O . ILE A 1 94 ? -9.781 -3.969 0.933 1.00 97.88 94 ILE A O 1
ATOM 677 N N . ALA A 1 95 ? -11.142 -2.251 0.526 1.00 97.12 95 ALA A N 1
ATOM 678 C CA . ALA A 1 95 ? -10.907 -2.317 -0.912 1.00 97.12 95 ALA A CA 1
ATOM 679 C C . ALA A 1 95 ? -9.470 -1.902 -1.276 1.00 97.12 95 ALA A C 1
ATOM 681 O O . ALA A 1 95 ? -8.874 -2.549 -2.135 1.00 97.12 95 ALA A O 1
ATOM 682 N N . ASP A 1 96 ? -8.890 -0.903 -0.604 1.00 97.50 96 ASP A N 1
ATOM 683 C CA . ASP A 1 96 ? -7.481 -0.543 -0.792 1.00 97.50 96 ASP A CA 1
ATOM 684 C C . ASP A 1 96 ? -6.542 -1.691 -0.401 1.00 97.50 96 ASP A C 1
ATOM 686 O O . ASP A 1 96 ? -5.625 -1.987 -1.162 1.00 97.50 96 ASP A O 1
ATOM 690 N N . HIS A 1 97 ? -6.790 -2.393 0.714 1.00 98.38 97 HIS A N 1
ATOM 691 C CA . HIS A 1 97 ? 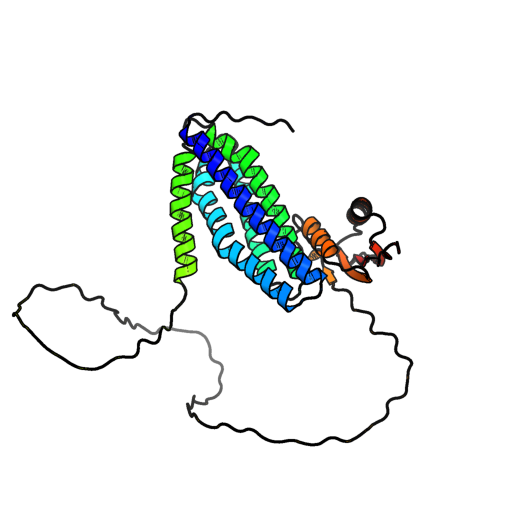-6.011 -3.580 1.106 1.00 98.38 97 HIS A CA 1
ATOM 692 C C . HIS A 1 97 ? -5.992 -4.660 0.024 1.00 98.38 97 HIS A C 1
ATOM 694 O O . HIS A 1 97 ? -4.945 -5.242 -0.265 1.00 98.38 97 HIS A O 1
ATOM 700 N N . ARG A 1 98 ? -7.130 -4.898 -0.637 1.00 97.88 98 ARG A N 1
ATOM 701 C CA . ARG A 1 98 ? -7.201 -5.843 -1.763 1.00 97.88 98 ARG A CA 1
ATOM 702 C C . ARG A 1 98 ? -6.337 -5.389 -2.935 1.00 97.88 98 ARG A C 1
ATOM 704 O O . ARG A 1 98 ? -5.616 -6.204 -3.501 1.00 97.88 98 ARG A O 1
ATOM 711 N N . VAL A 1 99 ? -6.352 -4.097 -3.259 1.00 97.69 99 VAL A N 1
ATOM 712 C CA . VAL A 1 99 ? -5.496 -3.535 -4.316 1.00 97.69 99 VAL A CA 1
ATOM 713 C C . VAL A 1 99 ? -4.016 -3.596 -3.924 1.00 97.69 99 VAL A C 1
ATOM 715 O O . VAL A 1 99 ? -3.176 -3.909 -4.764 1.00 97.69 99 VAL A O 1
ATOM 718 N N . LEU A 1 100 ? -3.672 -3.349 -2.657 1.00 98.19 100 LEU A N 1
ATOM 719 C CA . LEU A 1 100 ? -2.306 -3.520 -2.152 1.00 98.19 100 LEU A CA 1
ATOM 720 C C . LEU A 1 100 ? -1.841 -4.973 -2.321 1.00 98.19 100 LEU A C 1
ATOM 722 O O . LEU A 1 100 ? -0.736 -5.199 -2.811 1.00 98.19 100 LEU A O 1
ATOM 726 N N . ALA A 1 101 ? -2.684 -5.954 -1.985 1.00 98.00 101 ALA A N 1
ATOM 727 C CA . ALA A 1 101 ? -2.383 -7.371 -2.182 1.00 98.00 101 ALA A CA 1
ATOM 728 C C . ALA A 1 101 ? -2.172 -7.724 -3.667 1.00 98.00 101 ALA A C 1
ATOM 730 O O . ALA A 1 101 ? -1.185 -8.379 -3.999 1.00 98.00 101 ALA A O 1
ATOM 731 N N . GLU A 1 102 ? -3.032 -7.229 -4.564 1.00 97.81 102 GLU A N 1
ATOM 732 C CA . GLU A 1 102 ? -2.875 -7.400 -6.017 1.00 97.81 102 GLU A CA 1
ATOM 733 C C . GLU A 1 102 ? -1.549 -6.802 -6.521 1.00 97.81 102 GLU A C 1
ATOM 735 O O . GLU A 1 102 ? -0.806 -7.461 -7.245 1.00 97.81 102 GLU A O 1
ATOM 740 N N . LEU A 1 103 ? -1.189 -5.593 -6.078 1.00 98.06 103 LEU A N 1
ATOM 741 C CA . LEU A 1 103 ? 0.083 -4.949 -6.425 1.00 98.06 103 LEU A CA 1
ATOM 742 C C . LEU A 1 103 ? 1.306 -5.720 -5.909 1.00 98.06 103 LEU A C 1
ATOM 744 O O . LEU A 1 103 ? 2.350 -5.737 -6.565 1.00 98.06 103 LEU A O 1
ATOM 748 N N . ILE A 1 104 ? 1.200 -6.350 -4.737 1.00 98.50 104 ILE A N 1
ATOM 749 C CA . ILE A 1 104 ? 2.255 -7.207 -4.181 1.00 98.50 104 ILE A CA 1
ATOM 750 C C . ILE A 1 104 ? 2.421 -8.471 -5.030 1.00 98.50 104 ILE A C 1
ATOM 752 O O . ILE A 1 104 ? 3.553 -8.903 -5.267 1.00 98.50 104 ILE A O 1
ATOM 756 N N . ASP A 1 105 ? 1.326 -9.050 -5.518 1.00 97.69 105 ASP A N 1
ATOM 757 C CA . ASP A 1 105 ? 1.375 -10.199 -6.419 1.00 97.69 105 ASP A CA 1
ATOM 758 C C . ASP A 1 105 ? 1.911 -9.824 -7.809 1.00 97.69 105 ASP A C 1
ATOM 760 O O . ASP A 1 105 ? 2.759 -10.548 -8.339 1.00 97.69 105 ASP A O 1
ATOM 764 N N . ASP A 1 106 ? 1.539 -8.661 -8.350 1.00 96.25 106 ASP A N 1
ATOM 765 C CA . ASP A 1 106 ? 2.125 -8.103 -9.576 1.00 96.25 106 ASP A CA 1
ATOM 766 C C . ASP A 1 106 ? 3.634 -7.873 -9.418 1.00 96.25 106 ASP A C 1
ATOM 768 O O . ASP A 1 106 ? 4.430 -8.255 -10.282 1.00 96.25 106 ASP A O 1
ATOM 772 N N . LEU A 1 107 ? 4.056 -7.299 -8.287 1.00 98.00 107 LEU A N 1
ATOM 773 C CA . LEU A 1 107 ? 5.465 -7.110 -7.958 1.00 98.00 107 LEU A CA 1
ATOM 774 C C . LEU A 1 107 ? 6.204 -8.451 -7.877 1.00 98.00 107 LEU A C 1
ATOM 776 O O . LEU A 1 107 ? 7.311 -8.573 -8.404 1.00 98.00 107 LEU A O 1
ATOM 780 N N . ALA A 1 108 ? 5.612 -9.461 -7.237 1.00 97.88 108 ALA A N 1
ATOM 781 C CA . ALA A 1 108 ? 6.198 -10.793 -7.124 1.00 97.88 108 ALA A CA 1
ATOM 782 C C . ALA A 1 108 ? 6.283 -11.513 -8.481 1.00 97.88 108 ALA A C 1
ATOM 784 O O . ALA A 1 108 ? 7.261 -12.220 -8.740 1.00 97.88 108 ALA A O 1
ATOM 785 N N . GLY A 1 109 ? 5.283 -11.320 -9.343 1.00 95.75 109 GLY A N 1
ATOM 786 C CA . GLY A 1 109 ? 5.193 -11.905 -10.680 1.00 95.75 109 GLY A CA 1
ATOM 787 C C . GLY A 1 109 ? 5.973 -11.155 -11.763 1.00 95.75 109 GLY A C 1
ATOM 788 O O . GLY A 1 109 ? 6.174 -11.694 -12.854 1.00 95.75 109 GLY A O 1
ATOM 789 N N . ALA A 1 110 ? 6.438 -9.933 -11.492 1.00 95.12 110 ALA A N 1
ATOM 790 C CA . ALA A 1 110 ? 7.097 -9.090 -12.481 1.00 95.12 110 ALA A CA 1
ATOM 791 C C . ALA A 1 110 ? 8.356 -9.752 -13.064 1.00 95.12 110 ALA A C 1
ATOM 793 O O . ALA A 1 110 ? 9.330 -10.025 -12.361 1.00 95.12 110 ALA A O 1
ATOM 794 N N . THR A 1 111 ? 8.376 -9.950 -14.382 1.00 92.81 111 THR A N 1
ATOM 795 C CA . THR A 1 111 ? 9.478 -10.614 -15.102 1.00 92.81 111 THR A CA 1
ATOM 796 C C . THR A 1 111 ? 10.575 -9.658 -15.567 1.00 92.81 111 THR A C 1
ATOM 798 O O . THR A 1 111 ? 11.640 -10.104 -15.990 1.00 92.81 111 THR A O 1
ATOM 801 N N . THR A 1 112 ? 10.344 -8.346 -15.477 1.00 93.19 112 THR A N 1
ATOM 802 C CA . THR A 1 112 ? 11.298 -7.311 -15.894 1.00 93.19 112 THR A CA 1
ATOM 803 C C . THR A 1 112 ? 11.569 -6.321 -14.756 1.00 93.19 112 THR A C 1
ATOM 805 O O . THR A 1 112 ? 10.661 -6.060 -13.963 1.00 93.19 112 THR A O 1
ATOM 808 N N . PRO A 1 113 ? 12.777 -5.723 -14.681 1.00 93.19 113 PRO A N 1
ATOM 809 C CA . PRO A 1 113 ? 13.086 -4.685 -13.691 1.00 93.19 113 PRO A CA 1
ATOM 810 C C . PRO A 1 113 ? 12.121 -3.499 -13.761 1.00 93.19 113 PRO A C 1
ATOM 812 O O . PRO A 1 113 ? 11.605 -3.056 -12.745 1.00 93.19 113 PRO A O 1
ATOM 815 N N . LEU A 1 114 ? 11.798 -3.053 -14.978 1.00 90.50 114 LEU A N 1
ATOM 816 C CA . LEU A 1 114 ? 10.851 -1.967 -15.206 1.00 90.50 114 LEU A CA 1
ATOM 817 C C . LEU A 1 114 ? 9.452 -2.294 -14.664 1.00 90.50 114 LEU A C 1
ATOM 819 O O . LEU A 1 114 ? 8.860 -1.471 -13.971 1.00 90.50 114 LEU A O 1
ATOM 823 N N . GLY A 1 115 ? 8.930 -3.488 -14.965 1.00 90.44 115 GLY A N 1
ATOM 824 C CA . GLY A 1 115 ? 7.630 -3.925 -14.451 1.00 90.44 115 GLY A CA 1
ATOM 825 C C . GLY A 1 115 ? 7.618 -4.006 -12.925 1.00 90.44 115 GLY A C 1
ATOM 826 O O . GLY A 1 115 ? 6.671 -3.543 -12.295 1.00 90.44 115 GLY A O 1
ATOM 827 N N . ALA A 1 116 ? 8.703 -4.508 -12.328 1.00 95.88 116 ALA A N 1
ATOM 828 C CA . ALA A 1 116 ? 8.854 -4.563 -10.878 1.00 95.88 116 ALA A CA 1
ATOM 829 C C . ALA A 1 116 ? 8.880 -3.154 -10.257 1.00 95.88 116 ALA A C 1
ATOM 831 O O . ALA A 1 116 ? 8.175 -2.902 -9.284 1.00 95.88 116 ALA A O 1
ATOM 832 N N . SER A 1 117 ? 9.634 -2.214 -10.836 1.00 95.56 117 SER A N 1
ATOM 833 C CA . SER A 1 117 ? 9.666 -0.819 -10.379 1.00 95.56 117 SER A CA 1
ATOM 834 C C . SER A 1 117 ? 8.304 -0.131 -10.496 1.00 95.56 117 SER A C 1
ATOM 836 O O . SER A 1 117 ? 7.918 0.601 -9.587 1.00 95.56 117 SER A O 1
ATOM 838 N N . ALA A 1 118 ? 7.552 -0.387 -11.569 1.00 93.69 118 ALA A N 1
ATOM 839 C CA . ALA A 1 118 ? 6.219 0.182 -11.752 1.00 93.69 118 ALA A CA 1
ATOM 840 C C . ALA A 1 118 ? 5.221 -0.329 -10.694 1.00 93.69 118 ALA A C 1
ATOM 842 O O . ALA A 1 118 ? 4.496 0.474 -10.103 1.00 93.69 118 ALA A O 1
AT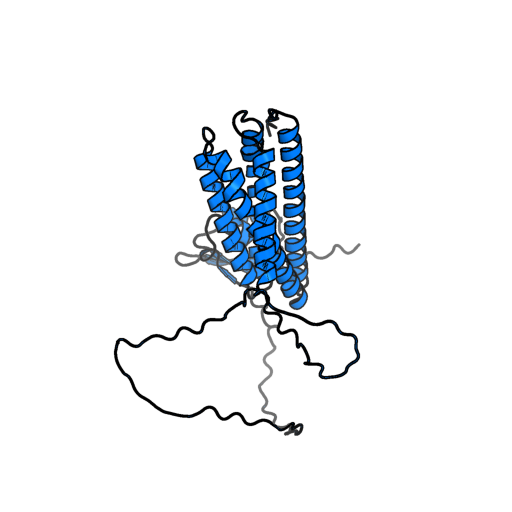OM 843 N N . ALA A 1 119 ? 5.224 -1.638 -10.410 1.00 94.88 119 ALA A N 1
ATOM 844 C CA . ALA A 1 119 ? 4.393 -2.235 -9.362 1.00 94.88 119 ALA A CA 1
ATOM 845 C C . ALA A 1 119 ? 4.783 -1.722 -7.964 1.00 94.88 119 ALA A C 1
ATOM 847 O O . ALA A 1 119 ? 3.922 -1.290 -7.202 1.00 94.88 119 ALA A O 1
ATOM 848 N N . ALA A 1 120 ? 6.084 -1.677 -7.652 1.00 96.81 120 ALA A N 1
ATOM 849 C CA . ALA A 1 120 ? 6.581 -1.175 -6.370 1.00 96.81 120 ALA A CA 1
ATOM 850 C C . ALA A 1 120 ? 6.252 0.306 -6.136 1.00 96.81 120 ALA A C 1
ATOM 852 O O . ALA A 1 120 ? 5.911 0.695 -5.021 1.00 96.81 120 ALA A O 1
ATOM 853 N N . HIS A 1 121 ? 6.331 1.142 -7.174 1.00 94.38 121 HIS A N 1
ATOM 854 C CA . HIS A 1 121 ? 5.956 2.549 -7.060 1.00 94.38 121 HIS A CA 1
ATOM 855 C C . HIS A 1 121 ? 4.454 2.716 -6.810 1.00 94.38 121 HIS A C 1
ATOM 857 O O . HIS A 1 121 ? 4.069 3.484 -5.929 1.00 94.38 121 HIS A O 1
ATOM 863 N N . ALA A 1 122 ? 3.608 1.992 -7.552 1.00 95.25 122 ALA A N 1
ATOM 864 C CA . ALA A 1 122 ? 2.163 2.017 -7.341 1.00 95.25 122 ALA A CA 1
ATOM 865 C C . ALA A 1 122 ? 1.789 1.538 -5.927 1.00 95.25 122 ALA A C 1
ATOM 867 O O . ALA A 1 122 ? 0.983 2.187 -5.264 1.00 95.25 122 ALA A O 1
ATOM 868 N N . LEU A 1 123 ? 2.439 0.471 -5.446 1.00 97.88 123 LEU A N 1
ATOM 869 C CA . LEU A 1 123 ? 2.300 -0.038 -4.081 1.00 97.88 123 LEU A CA 1
ATOM 870 C C . LEU A 1 123 ? 2.643 1.033 -3.043 1.00 97.88 123 LEU A C 1
ATOM 872 O O . LEU A 1 123 ? 1.837 1.298 -2.157 1.00 97.88 123 LEU A O 1
ATOM 876 N N . ARG A 1 124 ? 3.805 1.686 -3.181 1.00 97.19 124 ARG A N 1
ATOM 877 C CA . ARG A 1 124 ? 4.250 2.756 -2.277 1.00 97.19 124 ARG A CA 1
ATOM 878 C C . ARG A 1 124 ? 3.235 3.897 -2.206 1.00 97.19 124 ARG A C 1
ATOM 880 O O . ARG A 1 124 ? 2.840 4.282 -1.115 1.00 97.19 124 ARG A O 1
ATOM 887 N N . VAL A 1 125 ? 2.807 4.419 -3.357 1.00 95.31 125 VAL A N 1
ATOM 888 C CA . VAL A 1 125 ? 1.875 5.559 -3.418 1.00 95.31 125 VAL A CA 1
ATOM 889 C C . VAL A 1 125 ? 0.520 5.204 -2.810 1.00 95.31 125 VAL A C 1
ATOM 891 O O . VAL A 1 125 ? -0.031 5.991 -2.044 1.00 95.31 125 VAL A O 1
ATOM 894 N N . LEU A 1 126 ? -0.024 4.027 -3.133 1.00 96.81 126 LEU A N 1
ATOM 895 C CA . LEU A 1 126 ? -1.298 3.598 -2.562 1.00 96.81 126 LEU A CA 1
ATOM 896 C C . LEU A 1 126 ? -1.186 3.390 -1.049 1.00 96.81 126 LEU A C 1
ATOM 898 O O . LEU A 1 126 ? -2.084 3.809 -0.326 1.00 96.8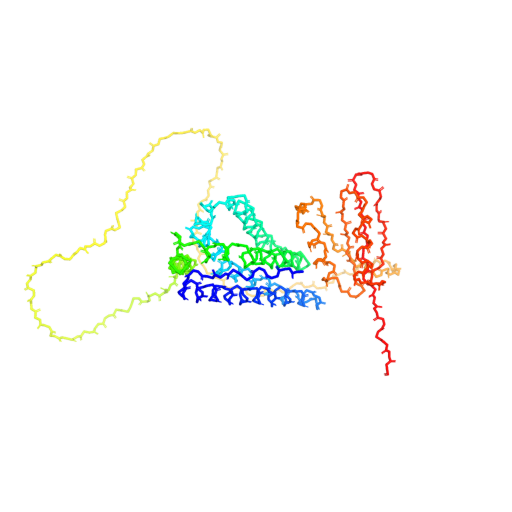1 126 LEU A O 1
ATOM 902 N N . PHE A 1 127 ? -0.093 2.786 -0.578 1.00 97.94 127 PHE A N 1
ATOM 903 C CA . PHE A 1 127 ? 0.128 2.538 0.844 1.00 97.94 127 PHE A CA 1
ATOM 904 C C . PHE A 1 127 ? 0.288 3.840 1.642 1.00 97.94 127 PHE A C 1
ATOM 906 O O . PHE A 1 127 ? -0.326 3.983 2.691 1.00 97.94 127 PHE A O 1
ATOM 913 N N . GLU A 1 128 ? 1.025 4.825 1.117 1.00 93.38 128 GLU A N 1
ATOM 914 C CA . GLU A 1 128 ? 1.133 6.165 1.717 1.00 93.38 128 GLU A CA 1
ATOM 915 C C . GLU A 1 128 ? -0.247 6.821 1.872 1.00 93.38 128 GLU A C 1
ATOM 917 O O . GLU A 1 128 ? -0.624 7.225 2.970 1.00 93.38 128 GLU A O 1
ATOM 922 N N . LEU A 1 129 ? -1.043 6.853 0.797 1.00 93.75 129 LEU A N 1
ATOM 923 C CA . LEU A 1 129 ? -2.399 7.411 0.838 1.00 93.75 129 LEU A CA 1
ATOM 924 C C . LEU A 1 129 ? -3.327 6.632 1.775 1.00 93.75 129 LEU A C 1
ATOM 926 O O . LEU A 1 129 ? -4.225 7.207 2.388 1.00 93.75 129 LEU A O 1
ATOM 930 N N . HIS A 1 130 ? -3.160 5.314 1.841 1.00 96.00 130 HIS A N 1
ATOM 931 C CA . HIS A 1 130 ? -3.915 4.445 2.729 1.00 96.00 130 HIS A CA 1
ATOM 932 C C . HIS A 1 130 ? -3.637 4.781 4.202 1.00 96.00 130 HIS A C 1
ATOM 934 O O . HIS A 1 130 ? -4.575 5.094 4.934 1.00 96.00 130 HIS A O 1
ATOM 940 N N . VAL A 1 131 ? -2.362 4.848 4.588 1.00 94.19 131 VAL A N 1
ATOM 941 C CA . VAL A 1 131 ? -1.931 5.217 5.943 1.00 94.19 131 VAL A CA 1
ATOM 942 C C . VAL A 1 131 ? -2.377 6.632 6.322 1.00 94.19 131 VAL A C 1
ATOM 944 O O . VAL A 1 131 ? -2.797 6.863 7.454 1.00 94.19 131 VAL A O 1
ATOM 947 N N . GLU A 1 132 ? -2.346 7.591 5.390 1.00 91.69 132 GLU A N 1
ATOM 948 C CA . GLU A 1 132 ? -2.883 8.937 5.637 1.00 91.69 132 GLU A CA 1
ATOM 949 C C . GLU A 1 132 ? -4.372 8.897 6.001 1.00 91.69 132 GLU A C 1
ATOM 951 O O . GLU A 1 132 ? -4.790 9.552 6.956 1.00 91.69 132 GLU A O 1
ATOM 956 N N . LYS A 1 133 ? -5.184 8.100 5.288 1.00 93.56 133 LYS A N 1
ATOM 957 C CA . LYS A 1 133 ? -6.615 7.962 5.609 1.00 93.56 133 LYS A CA 1
ATOM 958 C C . LYS A 1 133 ? -6.827 7.378 7.003 1.00 93.56 133 LYS A C 1
ATOM 960 O O . LYS A 1 133 ? -7.736 7.808 7.715 1.00 93.56 133 LYS A O 1
ATOM 965 N N . GLU A 1 134 ? -5.997 6.420 7.389 1.00 95.62 134 GLU A N 1
ATOM 966 C CA . GLU A 1 134 ? -6.061 5.821 8.714 1.00 95.62 134 GLU A CA 1
ATOM 967 C C . GLU A 1 134 ? -5.727 6.833 9.815 1.00 95.62 134 GLU A C 1
ATOM 969 O O . GLU A 1 134 ? -6.530 7.053 10.729 1.00 95.62 134 GLU A O 1
ATOM 974 N N . ASN A 1 135 ? -4.584 7.504 9.674 1.00 91.12 135 ASN A N 1
ATOM 975 C CA . ASN A 1 135 ? -4.059 8.455 10.650 1.00 91.12 135 ASN A CA 1
ATOM 976 C C . ASN A 1 135 ? -4.928 9.708 10.794 1.00 91.12 135 ASN A C 1
ATOM 978 O O . ASN A 1 135 ? -5.067 10.226 11.901 1.00 91.12 135 ASN A O 1
ATOM 982 N N . ASP A 1 136 ? -5.533 10.186 9.705 1.00 91.12 136 ASP A N 1
ATOM 983 C CA . ASP A 1 136 ? -6.306 11.430 9.718 1.00 91.12 136 ASP A CA 1
ATOM 984 C C . ASP A 1 136 ? -7.789 11.223 10.053 1.00 91.12 136 ASP A C 1
ATOM 986 O O . ASP A 1 136 ? -8.438 12.152 10.546 1.00 91.12 136 ASP A O 1
ATOM 990 N N . TYR A 1 137 ? -8.347 10.031 9.797 1.00 92.94 137 TYR A N 1
ATOM 991 C CA . TYR A 1 137 ? -9.789 9.797 9.935 1.00 92.94 137 TYR A CA 1
ATOM 992 C C . TYR A 1 137 ? -10.150 8.626 10.846 1.00 92.94 137 TYR A C 1
ATOM 994 O O . TYR A 1 137 ? -10.999 8.799 11.721 1.00 92.94 137 TYR A O 1
ATOM 1002 N N . VAL A 1 138 ? -9.543 7.449 10.671 1.00 94.88 138 VAL A N 1
ATOM 1003 C CA . VAL A 1 138 ? -9.969 6.232 11.386 1.00 94.88 138 VAL A CA 1
ATOM 1004 C C . VAL A 1 138 ? -9.511 6.247 12.840 1.00 94.88 138 VAL A C 1
ATOM 1006 O O . VAL A 1 138 ? -10.343 6.202 13.750 1.00 94.88 138 VAL A O 1
ATOM 1009 N N . LEU A 1 139 ? -8.203 6.362 13.075 1.00 93.88 139 LEU A N 1
ATOM 1010 C CA . LEU A 1 139 ? -7.639 6.321 14.426 1.00 93.88 139 LEU A CA 1
ATOM 1011 C C . LEU A 1 139 ? -8.130 7.483 15.305 1.00 93.88 139 LEU A C 1
ATOM 1013 O O . LEU A 1 139 ? -8.521 7.234 16.449 1.00 93.88 139 LEU A O 1
ATOM 1017 N N . PRO A 1 140 ? -8.216 8.732 14.800 1.00 90.88 140 PRO A N 1
ATOM 1018 C CA . PRO A 1 140 ? -8.784 9.844 15.557 1.00 90.88 140 PRO A CA 1
ATOM 1019 C C . PRO A 1 140 ? -10.249 9.615 15.954 1.00 90.88 140 PRO A C 1
ATOM 1021 O O . PRO A 1 140 ? -10.652 9.978 17.061 1.00 90.88 140 PRO A O 1
ATOM 1024 N N . ALA A 1 141 ? -11.051 8.998 15.076 1.00 92.25 141 ALA A N 1
ATOM 1025 C CA . ALA A 1 141 ? -12.448 8.683 15.367 1.00 92.25 141 ALA A CA 1
ATOM 1026 C C . ALA A 1 141 ? -12.578 7.603 16.450 1.00 92.25 141 ALA A C 1
ATOM 1028 O O . ALA A 1 141 ? -13.404 7.751 17.351 1.00 92.25 141 ALA A O 1
ATOM 1029 N N . LEU A 1 142 ? -11.738 6.564 16.402 1.00 93.06 142 LEU A N 1
ATOM 1030 C CA . LEU A 1 142 ? -11.668 5.535 17.442 1.00 93.06 142 LEU A CA 1
ATOM 1031 C C . LEU A 1 142 ? -11.224 6.118 18.788 1.00 93.06 142 LEU A C 1
ATOM 1033 O O . LEU A 1 142 ? -11.886 5.888 19.794 1.00 93.06 142 LEU A O 1
ATOM 1037 N N . ALA A 1 143 ? -10.162 6.928 18.812 1.00 90.69 143 ALA A N 1
ATOM 1038 C CA . ALA A 1 143 ? -9.652 7.543 20.040 1.00 90.69 143 ALA A CA 1
ATOM 1039 C C . ALA A 1 143 ? -10.655 8.521 20.686 1.00 90.69 143 ALA A C 1
ATOM 1041 O O . ALA A 1 143 ? -10.660 8.705 21.908 1.00 90.69 143 ALA A O 1
ATOM 1042 N N . ALA A 1 144 ? -11.500 9.164 19.873 1.00 89.38 144 ALA A N 1
ATOM 1043 C CA . ALA A 1 144 ? -12.546 10.081 20.323 1.00 89.38 144 ALA A CA 1
ATOM 1044 C C . ALA A 1 144 ? -13.849 9.370 20.746 1.00 89.38 144 ALA A C 1
ATOM 1046 O O . ALA A 1 144 ? -14.687 9.978 21.421 1.00 89.38 144 ALA A O 1
ATOM 1047 N N . ALA A 1 145 ? -14.046 8.104 20.369 1.00 87.06 145 ALA A N 1
ATOM 1048 C CA . ALA A 1 145 ? -15.241 7.344 20.708 1.00 87.06 145 ALA A CA 1
ATOM 1049 C C . ALA A 1 145 ? -15.154 6.826 22.151 1.00 87.06 145 ALA A C 1
ATOM 1051 O O . ALA A 1 145 ? -14.507 5.830 22.422 1.00 87.06 145 ALA A O 1
ATOM 1052 N N . GLY A 1 146 ? -15.850 7.459 23.100 1.00 80.75 146 GLY A N 1
ATOM 1053 C CA . GLY A 1 146 ? -15.803 7.046 24.517 1.00 80.75 146 GLY A CA 1
ATOM 1054 C C . GLY A 1 146 ? -16.408 5.667 24.832 1.00 80.75 146 GLY A C 1
ATOM 1055 O O . GLY A 1 146 ? -16.311 5.203 25.965 1.00 80.75 146 GLY A O 1
ATOM 1056 N N . GLU A 1 147 ? -17.059 5.028 23.859 1.00 84.06 147 GLU A N 1
ATOM 1057 C CA . GLU A 1 147 ? -17.681 3.701 23.982 1.00 84.06 147 GLU A CA 1
ATOM 1058 C C . GLU A 1 147 ? -16.749 2.566 23.530 1.00 84.06 147 GLU A C 1
ATOM 1060 O O . GLU A 1 147 ? -17.027 1.395 23.792 1.00 84.06 147 GLU A O 1
ATOM 1065 N N . VAL A 1 148 ? -15.641 2.905 22.865 1.00 89.12 148 VAL A N 1
ATOM 1066 C CA . VAL A 1 148 ? -14.683 1.964 22.287 1.00 89.12 148 VAL A CA 1
ATOM 1067 C C . VAL A 1 148 ? -13.291 2.303 22.815 1.00 89.12 148 VAL A C 1
ATOM 1069 O O . VAL A 1 148 ? -12.975 3.468 23.006 1.00 89.12 148 VAL A O 1
ATOM 1072 N N . SER A 1 149 ? -12.446 1.300 23.062 1.00 91.81 149 SER A N 1
ATOM 1073 C CA . SER A 1 149 ? -11.044 1.544 23.421 1.00 91.81 149 SER A CA 1
ATOM 1074 C C . SER A 1 149 ? -10.141 1.229 22.238 1.00 91.81 149 SER A C 1
ATOM 1076 O O . SER A 1 149 ? -10.054 0.075 21.808 1.00 91.81 149 SER A O 1
ATOM 1078 N N . LEU A 1 150 ? -9.448 2.258 21.746 1.00 91.62 150 LEU A N 1
ATOM 1079 C CA . LEU A 1 150 ? -8.396 2.115 20.743 1.00 91.62 150 LEU A CA 1
ATOM 1080 C C . LEU A 1 150 ? -7.240 1.278 21.302 1.00 91.62 150 LEU A C 1
ATOM 1082 O O . LEU A 1 150 ? -6.772 0.366 20.628 1.00 91.62 150 LEU A O 1
ATOM 1086 N N . ALA A 1 151 ? -6.838 1.520 22.553 1.00 91.88 151 ALA A N 1
ATOM 1087 C CA . ALA A 1 151 ? -5.767 0.774 23.210 1.00 91.88 151 ALA A CA 1
ATOM 1088 C C . ALA A 1 151 ? -6.050 -0.738 23.264 1.00 91.88 151 ALA A C 1
ATOM 1090 O O . ALA A 1 151 ? -5.196 -1.536 22.887 1.00 91.88 151 ALA A O 1
ATOM 1091 N N . ALA A 1 152 ? -7.267 -1.138 23.648 1.00 91.44 152 ALA A N 1
ATOM 1092 C CA . ALA A 1 152 ? -7.664 -2.550 23.656 1.00 91.44 152 ALA A CA 1
ATOM 1093 C C . ALA A 1 152 ? -7.843 -3.137 22.241 1.00 91.44 152 ALA A C 1
ATOM 1095 O O . ALA A 1 152 ? -7.767 -4.351 22.049 1.00 91.44 152 ALA A O 1
ATOM 1096 N N . GLY A 1 153 ? -8.138 -2.300 21.241 1.00 92.31 153 GLY A N 1
ATOM 1097 C CA . GLY A 1 153 ? -8.118 -2.698 19.833 1.00 92.31 153 GLY A CA 1
ATOM 1098 C C . GLY A 1 153 ? -6.705 -3.037 19.365 1.00 92.31 153 GLY A C 1
ATOM 1099 O O . GLY A 1 153 ? -6.482 -4.126 18.843 1.00 92.31 153 GLY A O 1
ATOM 1100 N N . LEU A 1 154 ? -5.758 -2.138 19.632 1.00 92.44 154 LEU A N 1
ATOM 1101 C CA . LEU A 1 154 ? -4.361 -2.268 19.230 1.00 92.44 154 LEU A CA 1
ATOM 1102 C C . LEU A 1 154 ? -3.638 -3.422 19.946 1.00 92.44 154 LEU A C 1
ATOM 1104 O O . LEU A 1 154 ? -2.832 -4.115 19.335 1.00 92.44 154 LEU A O 1
ATOM 1108 N N . GLU A 1 155 ? -3.947 -3.679 21.220 1.00 91.81 155 GLU A N 1
ATOM 1109 C CA . GLU A 1 155 ? -3.407 -4.842 21.940 1.00 91.81 155 GLU A CA 1
ATOM 1110 C C . GLU A 1 155 ? -3.789 -6.160 21.245 1.00 91.81 155 GLU A C 1
ATOM 1112 O O . GLU A 1 155 ? -2.917 -6.973 20.942 1.00 91.81 155 GLU A O 1
ATOM 1117 N N . ARG A 1 156 ? -5.071 -6.325 20.887 1.00 92.69 156 ARG A N 1
ATOM 1118 C CA . ARG A 1 156 ? -5.549 -7.498 20.133 1.00 92.69 156 ARG A CA 1
ATOM 1119 C C . ARG A 1 156 ? -4.928 -7.590 18.743 1.00 92.69 156 ARG A C 1
ATOM 1121 O O . ARG A 1 156 ? -4.632 -8.686 18.276 1.00 92.69 156 ARG A O 1
ATOM 1128 N N . MET A 1 157 ? -4.728 -6.448 18.087 1.00 93.19 157 MET A N 1
ATOM 1129 C CA . MET A 1 157 ? -4.080 -6.388 16.780 1.00 93.19 157 MET A CA 1
ATOM 1130 C C . MET A 1 157 ? -2.649 -6.936 16.843 1.00 93.19 157 MET A C 1
ATOM 1132 O O . MET A 1 157 ? -2.274 -7.741 15.996 1.00 93.19 157 MET A O 1
ATOM 1136 N N . HIS A 1 158 ? -1.864 -6.558 17.859 1.00 89.50 158 HIS A N 1
ATOM 1137 C CA . HIS A 1 158 ? -0.502 -7.071 18.036 1.00 89.50 158 HIS A CA 1
ATOM 1138 C C . HIS A 1 158 ? -0.465 -8.584 18.289 1.00 89.50 158 HIS A C 1
ATOM 1140 O O . HIS A 1 158 ? 0.387 -9.272 17.728 1.00 89.50 158 HIS A O 1
ATOM 1146 N N . GLU A 1 159 ? -1.382 -9.117 19.101 1.00 88.00 159 GLU A N 1
ATOM 1147 C CA . GLU A 1 159 ? -1.490 -10.565 19.334 1.00 88.00 159 GLU A CA 1
ATOM 1148 C C . GLU A 1 159 ? -1.760 -11.314 18.022 1.00 88.00 159 GLU A C 1
ATOM 1150 O O . GLU A 1 159 ? -1.042 -12.253 17.673 1.00 88.00 159 GLU A O 1
ATOM 1155 N N . GLN A 1 160 ? -2.744 -10.843 17.254 1.00 89.12 160 GLN A N 1
ATOM 1156 C CA . GLN A 1 160 ? -3.110 -11.435 15.972 1.00 89.12 160 GLN A CA 1
ATOM 1157 C C . GLN A 1 160 ? -1.986 -11.318 14.931 1.00 89.12 160 GLN A C 1
ATOM 1159 O O . GLN A 1 160 ? -1.727 -12.256 14.173 1.00 89.12 160 GLN A O 1
ATOM 1164 N N . PHE A 1 161 ? -1.293 -10.182 14.898 1.00 85.50 161 PHE A N 1
ATOM 1165 C CA . PHE A 1 161 ? -0.158 -9.957 14.012 1.00 85.50 161 PHE A CA 1
ATOM 1166 C C . PHE A 1 161 ? 0.968 -10.974 14.255 1.00 85.50 161 PHE A C 1
ATOM 1168 O O . PHE A 1 161 ? 1.466 -11.594 13.312 1.00 85.50 161 PHE A O 1
ATOM 1175 N N . GLU A 1 162 ? 1.339 -11.202 15.516 1.00 86.00 162 GLU A N 1
ATOM 1176 C CA . GLU A 1 162 ? 2.381 -12.171 15.875 1.00 86.00 162 GLU A CA 1
ATOM 1177 C C . GLU A 1 162 ? 1.981 -13.615 15.535 1.00 86.00 162 GLU A C 1
ATOM 1179 O O . GLU A 1 162 ? 2.822 -14.412 15.098 1.00 86.00 162 GLU A O 1
ATOM 1184 N N . GLU A 1 163 ? 0.696 -13.962 15.657 1.00 85.38 163 GLU A N 1
ATOM 1185 C CA . GLU A 1 163 ? 0.174 -15.257 15.210 1.00 85.38 163 GLU A CA 1
ATOM 1186 C C . GLU A 1 163 ? 0.312 -15.437 13.690 1.00 85.38 163 GLU A C 1
ATOM 1188 O O . GLU A 1 163 ? 0.832 -16.462 13.229 1.00 85.38 163 GLU A O 1
ATOM 1193 N N . LEU A 1 164 ? -0.082 -14.430 12.903 1.00 82.81 164 LEU A N 1
ATOM 1194 C CA . LEU A 1 164 ? 0.037 -14.444 11.440 1.00 82.81 164 LEU A CA 1
ATOM 1195 C C . LEU A 1 164 ? 1.503 -14.534 10.990 1.00 82.81 164 LEU A C 1
ATOM 1197 O O . LEU A 1 164 ? 1.842 -15.325 10.103 1.00 82.81 164 LEU A O 1
ATOM 1201 N N . ARG A 1 165 ? 2.396 -13.785 11.643 1.00 80.25 165 ARG A N 1
ATOM 1202 C CA . ARG A 1 165 ? 3.841 -13.810 11.377 1.00 80.25 165 ARG A CA 1
ATOM 1203 C C . ARG A 1 165 ? 4.469 -15.163 11.719 1.00 80.25 165 ARG A C 1
ATOM 1205 O O . ARG A 1 165 ? 5.290 -15.697 10.963 1.00 80.25 165 ARG A O 1
ATOM 1212 N N . SER A 1 166 ? 4.055 -15.758 12.835 1.00 79.25 166 SER A N 1
ATOM 1213 C CA . SER A 1 166 ? 4.489 -17.095 13.250 1.00 79.25 166 SER A CA 1
ATOM 1214 C C . SER A 1 166 ? 4.021 -18.171 12.266 1.00 79.25 166 SER A C 1
ATOM 1216 O O . SER A 1 166 ? 4.785 -19.074 11.922 1.00 79.25 166 SER A O 1
ATOM 1218 N N . ALA A 1 167 ? 2.798 -18.058 11.740 1.00 76.50 167 ALA A N 1
ATOM 1219 C CA . ALA A 1 167 ? 2.287 -18.965 10.714 1.00 76.50 167 ALA A CA 1
ATOM 1220 C C . ALA A 1 167 ? 3.055 -18.838 9.384 1.00 76.50 167 ALA A C 1
ATOM 1222 O O . ALA A 1 167 ? 3.387 -19.851 8.763 1.00 76.50 167 ALA A O 1
ATOM 1223 N N . ALA A 1 168 ? 3.401 -17.612 8.976 1.00 65.44 168 ALA A N 1
ATOM 1224 C CA . ALA A 1 168 ? 4.167 -17.349 7.756 1.00 65.44 168 ALA A CA 1
ATOM 1225 C C . ALA A 1 168 ? 5.607 -17.902 7.814 1.00 65.44 168 ALA A C 1
ATOM 1227 O O . ALA A 1 168 ? 6.152 -18.335 6.798 1.00 65.44 168 ALA A O 1
ATOM 1228 N N . THR A 1 169 ? 6.219 -17.933 9.001 1.00 63.00 169 THR A N 1
ATOM 1229 C CA . THR A 1 169 ? 7.591 -18.433 9.214 1.00 63.00 169 THR A CA 1
ATOM 1230 C C . THR A 1 169 ? 7.654 -19.923 9.583 1.00 63.00 169 THR A C 1
ATOM 1232 O O . THR A 1 169 ? 8.646 -20.590 9.283 1.00 63.00 169 THR A O 1
ATOM 1235 N N . GLY A 1 170 ? 6.588 -20.485 10.165 1.00 54.38 170 GLY A N 1
ATOM 1236 C CA . GLY A 1 170 ? 6.495 -21.886 10.598 1.00 54.38 170 GLY A CA 1
ATOM 1237 C C . GLY A 1 170 ? 6.201 -22.916 9.496 1.00 54.38 170 GLY A C 1
ATOM 1238 O O . GLY A 1 170 ? 6.289 -24.117 9.747 1.00 54.38 170 GLY A O 1
ATOM 1239 N N . GLY A 1 171 ? 5.884 -22.481 8.269 1.00 44.25 171 GLY A N 1
ATOM 1240 C CA . GLY A 1 171 ? 5.584 -23.356 7.121 1.00 44.25 171 GLY A CA 1
ATOM 1241 C C . GLY A 1 171 ? 6.806 -23.957 6.408 1.00 44.25 171 GLY A C 1
ATOM 1242 O O . GLY A 1 171 ? 6.659 -24.733 5.461 1.00 44.25 171 GLY A O 1
ATOM 1243 N N . GLY A 1 172 ? 8.023 -23.623 6.842 1.00 40.09 172 GLY A N 1
ATOM 1244 C CA . GLY A 1 172 ? 9.244 -24.225 6.320 1.00 40.09 172 GLY A CA 1
ATOM 1245 C C . GLY A 1 172 ? 9.398 -25.657 6.820 1.00 40.09 172 GLY A C 1
ATOM 1246 O O . GLY A 1 172 ? 9.864 -25.878 7.934 1.00 40.09 172 GLY A O 1
ATOM 1247 N N . CYS A 1 173 ? 9.054 -26.640 5.985 1.00 38.53 173 CYS A N 1
ATOM 1248 C CA . CYS A 1 173 ? 9.457 -28.032 6.167 1.00 38.53 173 CYS A CA 1
ATOM 1249 C C . CYS A 1 173 ? 10.992 -28.107 6.260 1.00 38.53 173 CYS A C 1
ATOM 1251 O O . CYS A 1 173 ? 11.695 -28.240 5.258 1.00 38.53 173 CYS A O 1
ATOM 1253 N N . GLY A 1 174 ? 11.520 -28.001 7.478 1.00 39.62 174 GLY A N 1
ATOM 1254 C CA . GLY A 1 174 ? 12.916 -28.233 7.785 1.00 39.62 174 GLY A CA 1
ATOM 1255 C C . GLY A 1 174 ? 13.219 -29.711 7.602 1.00 39.62 174 GLY A C 1
ATOM 1256 O O . GLY A 1 174 ? 13.057 -30.506 8.523 1.00 39.62 174 GLY A O 1
ATOM 1257 N N . CYS A 1 175 ? 13.709 -30.090 6.425 1.00 45.69 175 CYS A N 1
ATOM 1258 C CA . CYS A 1 175 ? 14.484 -31.313 6.261 1.00 45.69 175 CYS A CA 1
ATOM 1259 C C . CYS A 1 175 ? 15.842 -31.137 6.968 1.00 45.69 175 CYS A C 1
ATOM 1261 O O . CYS A 1 175 ? 16.897 -31.034 6.345 1.00 45.69 175 CYS A O 1
ATOM 1263 N N . GLY A 1 176 ? 15.807 -31.047 8.298 1.00 42.81 176 GLY A N 1
ATOM 1264 C CA . GLY A 1 176 ? 16.978 -31.126 9.154 1.00 42.81 176 GLY A CA 1
ATOM 1265 C C . GLY A 1 176 ? 17.369 -32.589 9.291 1.00 42.81 176 GLY A C 1
ATOM 1266 O O . GLY A 1 176 ? 16.696 -33.356 9.976 1.00 42.81 176 GLY A O 1
ATOM 1267 N N . GLY A 1 177 ? 18.443 -32.981 8.608 1.00 44.41 177 GLY A N 1
ATOM 1268 C CA . GLY A 1 177 ? 19.056 -34.297 8.736 1.00 44.41 177 GLY A CA 1
ATOM 1269 C C . GLY A 1 177 ? 19.468 -34.582 10.179 1.00 44.41 177 GLY A C 1
ATOM 1270 O O . GLY A 1 177 ? 20.550 -34.200 10.616 1.00 44.41 177 GLY A O 1
ATOM 1271 N N . GLY A 1 178 ? 18.611 -35.285 10.912 1.00 36.81 178 GLY A N 1
ATOM 1272 C CA . GLY A 1 178 ? 18.946 -35.910 12.183 1.00 36.81 178 GLY A CA 1
ATOM 1273 C C . GLY A 1 178 ? 19.619 -37.251 11.927 1.00 36.81 178 GLY A C 1
ATOM 1274 O O . GLY A 1 178 ? 18.948 -38.272 11.788 1.00 36.81 178 GLY A O 1
ATOM 1275 N N . GLY A 1 179 ? 20.949 -37.252 11.851 1.00 36.16 179 GLY A N 1
ATOM 1276 C CA . GLY A 1 179 ? 21.737 -38.477 11.917 1.00 36.16 179 GLY A CA 1
ATOM 1277 C C . GLY A 1 179 ? 21.422 -39.230 13.210 1.00 36.16 179 GLY A C 1
ATOM 1278 O O . GLY A 1 179 ? 21.618 -38.714 14.309 1.00 36.16 179 GLY A O 1
ATOM 1279 N N . CYS A 1 180 ? 20.925 -40.458 13.075 1.00 35.56 180 CYS A N 1
ATOM 1280 C CA . CYS A 1 180 ? 20.736 -41.392 14.176 1.00 35.56 180 CYS A CA 1
ATOM 1281 C C . CYS A 1 180 ? 22.112 -41.815 14.721 1.00 35.56 180 CYS A C 1
ATOM 1283 O O . CYS A 1 180 ? 22.769 -42.709 14.188 1.00 35.56 180 CYS A O 1
ATOM 1285 N N . GLY A 1 181 ? 22.566 -41.138 15.776 1.00 34.47 181 GLY A N 1
ATOM 1286 C CA . GLY A 1 181 ? 23.717 -41.552 16.570 1.00 34.47 181 GLY A CA 1
ATOM 1287 C C . GLY A 1 181 ? 23.342 -42.723 17.475 1.00 34.47 181 GLY A C 1
ATOM 1288 O O . GLY A 1 181 ? 22.582 -42.567 18.428 1.00 34.47 181 GLY A O 1
ATOM 1289 N N . CYS A 1 182 ? 23.879 -43.899 17.170 1.00 36.16 182 CYS A N 1
ATOM 1290 C CA . CYS A 1 182 ? 23.723 -45.115 17.956 1.00 36.16 182 CYS A CA 1
ATOM 1291 C C . CYS A 1 182 ? 24.859 -45.231 18.992 1.00 36.16 182 CYS A C 1
ATOM 1293 O O . CYS A 1 182 ? 26.021 -45.270 18.600 1.00 36.16 182 CYS A O 1
ATOM 1295 N N . GLY A 1 183 ? 24.523 -45.422 20.274 1.00 37.53 183 GLY A N 1
ATOM 1296 C CA . GLY A 1 183 ? 25.267 -46.336 21.159 1.00 37.53 183 GLY A CA 1
ATOM 1297 C C . GLY A 1 183 ? 26.151 -45.768 22.286 1.00 37.53 183 GLY A C 1
ATOM 1298 O O . GLY A 1 183 ? 27.188 -45.168 22.036 1.00 37.53 183 GLY A O 1
ATOM 1299 N N . GLY A 1 184 ? 25.792 -46.159 23.523 1.00 33.19 184 GLY A N 1
ATOM 1300 C CA . GLY A 1 184 ? 26.682 -46.381 24.682 1.00 33.19 184 GLY A CA 1
ATOM 1301 C C . GLY A 1 184 ? 26.721 -45.237 25.708 1.00 33.19 184 GLY A C 1
ATOM 1302 O O . GLY A 1 184 ? 27.136 -44.143 25.375 1.00 33.19 184 GLY A O 1
ATOM 1303 N N . GLY A 1 185 ? 26.343 -45.356 26.984 1.00 34.03 185 GLY A N 1
ATOM 1304 C CA . GLY A 1 185 ? 26.047 -46.504 27.841 1.00 34.03 185 GLY A CA 1
ATOM 1305 C C . GLY A 1 185 ? 26.813 -46.375 29.169 1.00 34.03 185 GLY A C 1
ATOM 1306 O O . GLY A 1 185 ? 28.002 -46.661 29.182 1.00 34.03 185 GLY A O 1
ATOM 1307 N N . ALA A 1 186 ? 26.129 -45.945 30.242 1.00 35.69 186 ALA A N 1
ATOM 1308 C CA . ALA A 1 186 ? 26.367 -46.169 31.690 1.00 35.69 186 ALA A CA 1
ATOM 1309 C C . ALA A 1 186 ? 25.659 -45.029 32.454 1.00 35.69 186 ALA A C 1
ATOM 1311 O O . ALA A 1 186 ? 25.846 -43.874 32.103 1.00 35.69 186 ALA A O 1
ATOM 1312 N N . GLY A 1 187 ? 24.835 -45.196 33.484 1.00 32.59 187 GLY A N 1
ATOM 1313 C CA . GLY A 1 187 ? 24.468 -46.307 34.356 1.00 32.59 187 GLY A CA 1
ATOM 1314 C C . GLY A 1 187 ? 23.854 -45.681 35.627 1.00 32.59 187 GLY A C 1
ATOM 1315 O O . GLY A 1 187 ? 24.163 -44.534 35.932 1.00 32.59 187 GLY A O 1
ATOM 1316 N N . HIS A 1 188 ? 23.028 -46.446 36.353 1.00 34.41 188 HIS A N 1
ATOM 1317 C CA . HIS A 1 188 ? 22.222 -46.090 37.545 1.00 34.41 188 HIS A CA 1
ATOM 1318 C C . HIS A 1 188 ? 20.874 -45.418 37.202 1.00 34.41 188 HIS A C 1
ATOM 1320 O O . HIS A 1 188 ? 20.832 -44.261 36.824 1.00 34.41 188 HIS A O 1
ATOM 1326 N N . GLY A 1 189 ? 19.702 -46.053 37.259 1.00 32.31 189 GLY A N 1
ATOM 1327 C CA . GLY A 1 189 ? 19.275 -47.277 37.930 1.00 32.31 189 GLY A CA 1
ATOM 1328 C C . GLY A 1 189 ? 18.349 -46.920 39.088 1.00 32.31 189 GLY A C 1
ATOM 1329 O O . GLY A 1 189 ? 18.855 -46.684 40.169 1.00 32.31 189 GLY A O 1
ATOM 1330 N N . HIS A 1 190 ? 17.031 -46.905 38.861 1.00 34.34 190 HIS A N 1
ATOM 1331 C CA . HIS A 1 190 ? 15.998 -47.284 39.833 1.00 34.34 190 HIS A CA 1
ATOM 1332 C C . HIS A 1 190 ? 14.703 -47.644 39.091 1.00 34.34 190 HIS A C 1
ATOM 1334 O O . HIS A 1 190 ? 14.388 -47.079 38.048 1.00 34.34 190 HIS A O 1
ATOM 1340 N N . ALA A 1 191 ? 14.031 -48.669 39.609 1.00 33.78 191 ALA A N 1
ATOM 1341 C CA . ALA A 1 191 ? 12.951 -49.402 38.974 1.00 33.78 191 ALA A CA 1
ATOM 1342 C C . ALA A 1 191 ? 11.578 -48.714 39.107 1.00 33.78 191 ALA A C 1
ATOM 1344 O O . ALA A 1 191 ? 11.179 -48.289 40.188 1.00 33.78 191 ALA A O 1
ATOM 1345 N N . GLU A 1 192 ? 10.897 -48.686 37.964 1.00 32.69 192 GLU A N 1
ATOM 1346 C CA . GLU A 1 192 ? 9.453 -48.671 37.666 1.00 32.69 192 GLU A CA 1
ATOM 1347 C C . GLU A 1 192 ? 8.593 -49.601 38.575 1.00 32.69 192 GLU A C 1
ATOM 1349 O O . GLU A 1 192 ? 9.165 -50.522 39.170 1.00 32.69 192 GLU A O 1
ATOM 1354 N N . PRO A 1 193 ? 7.236 -49.463 38.648 1.00 45.44 193 PRO A N 1
ATOM 1355 C CA . PRO A 1 193 ? 6.416 -49.246 37.446 1.00 45.44 193 PRO A CA 1
ATOM 1356 C C . PRO A 1 193 ? 5.101 -48.436 37.507 1.00 45.44 193 PRO A C 1
ATOM 1358 O O . PRO A 1 193 ? 4.445 -48.290 38.534 1.00 45.44 193 PRO A O 1
ATOM 1361 N N . ALA A 1 194 ? 4.702 -48.086 36.276 1.00 32.50 194 ALA A N 1
ATOM 1362 C CA . ALA A 1 194 ? 3.355 -48.030 35.696 1.00 32.50 194 ALA A CA 1
ATOM 1363 C C . ALA A 1 194 ? 2.431 -46.839 36.023 1.00 32.50 194 ALA A C 1
ATOM 1365 O O . ALA A 1 194 ? 1.784 -46.779 37.065 1.00 32.50 194 ALA A O 1
ATOM 1366 N N . GLY A 1 195 ? 2.257 -45.970 35.016 1.00 33.50 195 GLY A N 1
ATOM 1367 C CA . GLY A 1 195 ? 1.238 -44.914 34.999 1.00 33.50 195 GLY A CA 1
ATOM 1368 C C . GLY A 1 195 ? 1.169 -44.079 33.711 1.00 33.50 195 GLY A C 1
ATOM 1369 O O . GLY A 1 195 ? 1.134 -42.863 33.792 1.00 33.50 195 GLY A O 1
ATOM 1370 N N . GLN A 1 196 ? 1.197 -44.735 32.545 1.00 37.97 196 GLN A N 1
ATOM 1371 C CA . GLN A 1 196 ? 0.571 -44.340 31.264 1.00 37.97 196 GLN A CA 1
ATOM 1372 C C . GLN A 1 196 ? 0.611 -42.844 30.848 1.00 37.97 196 GLN A C 1
ATOM 1374 O O . GLN A 1 196 ? -0.321 -42.084 31.095 1.00 37.97 196 GLN A O 1
ATOM 1379 N N . ALA A 1 197 ? 1.660 -42.457 30.111 1.00 38.62 197 ALA A N 1
ATOM 1380 C CA . ALA A 1 197 ? 1.715 -41.218 29.330 1.00 38.62 197 ALA A CA 1
ATOM 1381 C C . ALA A 1 197 ? 1.137 -41.432 27.917 1.00 38.62 197 ALA A C 1
ATOM 1383 O O . ALA A 1 197 ? 1.373 -42.466 27.286 1.00 38.62 197 ALA A O 1
ATOM 1384 N N . GLY A 1 198 ? 0.365 -40.449 27.446 1.00 37.50 198 GLY A N 1
ATOM 1385 C CA . GLY A 1 198 ? -0.319 -40.443 26.155 1.00 37.50 198 GLY A CA 1
ATOM 1386 C C . GLY A 1 198 ? 0.643 -40.476 24.969 1.00 37.50 198 GLY A C 1
ATOM 1387 O O . GLY A 1 198 ? 1.511 -39.618 24.827 1.00 37.50 198 GLY A O 1
ATOM 1388 N N . GLY A 1 199 ? 0.464 -41.477 24.110 1.00 34.47 199 GLY A N 1
ATOM 1389 C CA . GLY A 1 199 ? 1.119 -41.560 22.812 1.00 34.47 199 GLY A CA 1
ATOM 1390 C C . GLY A 1 199 ? 0.418 -40.673 21.784 1.00 34.47 199 GLY A C 1
ATOM 1391 O O . GLY A 1 199 ? -0.801 -40.732 21.632 1.00 34.47 199 GLY A O 1
ATOM 1392 N N . CYS A 1 200 ? 1.203 -39.882 21.054 1.00 35.16 200 CYS A N 1
ATOM 1393 C CA . CYS A 1 200 ? 0.774 -39.245 19.816 1.00 35.16 200 CYS A CA 1
ATOM 1394 C C . CYS A 1 200 ? 0.670 -40.334 18.736 1.00 35.16 200 CYS A C 1
ATOM 1396 O O . CYS A 1 200 ? 1.679 -40.887 18.296 1.00 35.16 200 CYS A O 1
ATOM 1398 N N . GLY A 1 201 ? -0.559 -40.715 18.388 1.00 35.19 201 GLY A N 1
ATOM 1399 C CA . GLY A 1 201 ? -0.846 -41.710 17.362 1.00 35.19 201 GLY A CA 1
ATOM 1400 C C . GLY A 1 201 ? -1.071 -41.051 16.007 1.00 35.19 201 GLY A C 1
ATOM 1401 O O . GLY A 1 201 ? -2.094 -40.407 15.796 1.00 35.19 201 GLY A O 1
ATOM 1402 N N . CYS A 1 202 ? -0.158 -41.270 15.063 1.00 38.72 202 CYS A N 1
ATOM 1403 C CA . CYS A 1 202 ? -0.397 -41.008 13.646 1.00 38.72 202 CYS A CA 1
ATOM 1404 C C . CYS A 1 202 ? -1.270 -42.149 13.101 1.00 38.72 202 CYS A C 1
ATOM 1406 O O . CYS A 1 202 ? -0.767 -43.172 12.634 1.00 38.72 202 CYS A O 1
ATOM 1408 N N . GLY A 1 203 ? -2.587 -42.016 13.245 1.00 37.12 203 GLY A N 1
ATOM 1409 C CA . GLY A 1 203 ? -3.556 -42.969 12.715 1.00 37.12 203 GLY A CA 1
ATOM 1410 C C . GLY A 1 203 ? -3.641 -42.873 11.195 1.00 37.12 203 GLY A C 1
ATOM 1411 O O . GLY A 1 203 ? -4.203 -41.922 10.661 1.00 37.12 203 GLY A O 1
ATOM 1412 N N . GLY A 1 204 ? -3.105 -43.879 10.504 1.00 38.69 204 GLY A N 1
ATOM 1413 C CA . GLY A 1 204 ? -3.425 -44.145 9.107 1.00 38.69 204 GLY A CA 1
ATOM 1414 C C . GLY A 1 204 ? -4.889 -44.565 8.974 1.00 38.69 204 GLY A C 1
ATOM 1415 O O . GLY A 1 204 ? -5.311 -45.558 9.565 1.00 38.69 204 GLY A O 1
ATOM 1416 N N . GLY A 1 205 ? -5.651 -43.805 8.192 1.00 32.31 205 GLY A N 1
ATOM 1417 C CA . GLY A 1 205 ? -7.011 -44.131 7.783 1.00 32.31 205 GLY A CA 1
ATOM 1418 C C . GLY A 1 205 ? -7.070 -44.252 6.268 1.00 32.31 205 GLY A C 1
ATOM 1419 O O . GLY A 1 205 ? -7.004 -43.251 5.562 1.00 32.31 205 GLY A O 1
ATOM 1420 N N . GLY A 1 206 ? -7.174 -45.484 5.776 1.00 34.03 206 GLY A N 1
ATOM 1421 C CA . GLY A 1 206 ? -7.600 -45.766 4.413 1.00 34.03 206 GLY A CA 1
ATOM 1422 C C . GLY A 1 206 ? -9.106 -46.018 4.364 1.00 34.03 206 GLY A C 1
ATOM 1423 O O . GLY A 1 206 ? -9.631 -46.789 5.162 1.00 34.03 206 GLY A O 1
ATOM 1424 N N . CYS A 1 207 ? -9.775 -45.404 3.394 1.00 30.31 207 CYS A N 1
ATOM 1425 C CA . CYS A 1 207 ? -11.001 -45.846 2.720 1.00 30.31 207 CYS A CA 1
ATOM 1426 C C . CYS A 1 207 ? -11.150 -44.932 1.489 1.00 30.31 207 CYS A C 1
ATOM 1428 O O . CYS A 1 207 ? -10.704 -43.795 1.513 1.00 30.31 207 CYS A O 1
ATOM 1430 N N . GLY A 1 208 ? -11.696 -45.307 0.345 1.00 31.38 208 GLY A N 1
ATOM 1431 C CA . GLY A 1 208 ? -12.430 -46.473 -0.107 1.00 31.38 208 GLY A CA 1
ATOM 1432 C C . GLY A 1 208 ? -13.076 -46.040 -1.430 1.00 31.38 208 GLY A C 1
ATOM 1433 O O . GLY A 1 208 ? -13.453 -44.883 -1.589 1.00 31.38 208 GLY A O 1
ATOM 1434 N N . SER A 1 209 ? -13.116 -46.948 -2.395 1.00 32.91 209 SER A N 1
ATOM 1435 C CA . SER A 1 209 ? -13.482 -46.728 -3.795 1.00 32.91 209 SER A CA 1
ATOM 1436 C C . SER A 1 209 ? -14.905 -46.199 -4.033 1.00 32.91 209 SER A C 1
ATOM 1438 O O . SER A 1 209 ? -15.832 -46.590 -3.327 1.00 32.91 209 SER A O 1
ATOM 1440 N N . GLY A 1 210 ? -15.097 -45.461 -5.138 1.00 31.20 210 GLY A N 1
ATOM 1441 C CA . GLY A 1 210 ? -16.407 -45.329 -5.792 1.00 31.20 210 GLY A CA 1
ATOM 1442 C C . GLY A 1 210 ? -16.529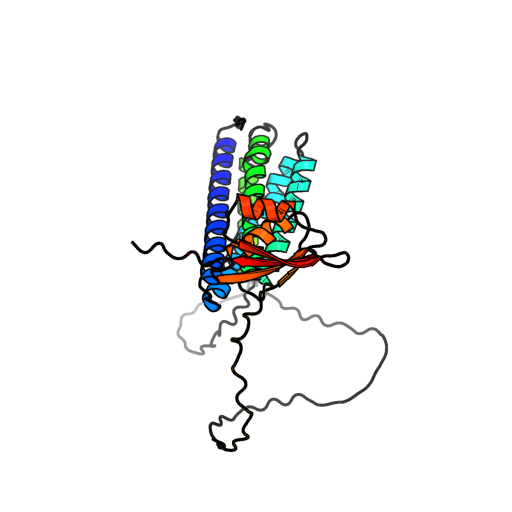 -44.236 -6.866 1.00 31.20 210 GLY A C 1
ATOM 1443 O O . GLY A 1 210 ? -16.861 -43.119 -6.510 1.00 31.20 210 GLY A O 1
ATOM 1444 N N . GLY A 1 211 ? -16.302 -44.620 -8.139 1.00 29.38 211 GLY A N 1
ATOM 1445 C CA . GLY A 1 211 ? -16.895 -44.151 -9.423 1.00 29.38 211 GLY A CA 1
ATOM 1446 C C . GLY A 1 211 ? -17.107 -42.650 -9.708 1.00 29.38 211 GLY A C 1
ATOM 1447 O O . GLY A 1 211 ? -17.636 -41.922 -8.889 1.00 29.38 211 GLY A O 1
ATOM 1448 N N . GLY A 1 212 ? -16.841 -42.101 -10.892 1.00 28.53 212 GLY A N 1
ATOM 1449 C CA . GLY A 1 212 ? -16.389 -42.627 -12.179 1.00 28.53 212 GLY A CA 1
ATOM 1450 C C . GLY A 1 212 ? -16.604 -41.552 -13.258 1.00 28.53 212 GLY A C 1
ATOM 1451 O O . GLY A 1 212 ? -17.582 -40.818 -13.168 1.00 28.53 212 GLY A O 1
ATOM 1452 N N . TYR A 1 213 ? -15.709 -41.461 -14.246 1.00 31.58 213 TYR A N 1
ATOM 1453 C CA . TYR A 1 213 ? -16.003 -41.074 -15.635 1.00 31.58 213 TYR A CA 1
ATOM 1454 C C . TYR A 1 213 ? -14.783 -41.368 -16.541 1.00 31.58 213 TYR A C 1
ATOM 1456 O O . TYR A 1 213 ? -13.673 -40.921 -16.280 1.00 31.58 213 TYR A O 1
ATOM 1464 N N . GLU A 1 214 ? -15.033 -42.216 -17.542 1.00 31.98 214 GLU A N 1
ATOM 1465 C CA . GLU A 1 214 ? -14.561 -42.193 -18.943 1.00 31.98 214 GLU A CA 1
ATOM 1466 C C . GLU A 1 214 ? -13.050 -42.086 -19.275 1.00 31.98 214 GLU A C 1
ATOM 1468 O O . GLU A 1 214 ? -12.474 -41.023 -19.469 1.00 31.98 214 GLU A O 1
ATOM 1473 N N . GLU A 1 215 ? -12.456 -43.280 -19.372 1.00 30.81 215 GLU A N 1
ATOM 1474 C CA . GLU A 1 215 ? -11.580 -43.861 -20.415 1.00 30.81 215 GLU A CA 1
ATOM 1475 C C . GLU A 1 215 ? -11.025 -42.978 -21.564 1.00 30.81 215 GLU A C 1
ATOM 1477 O O . GLU A 1 215 ? -11.765 -42.502 -22.423 1.00 30.81 215 GLU A O 1
ATOM 1482 N N . ALA A 1 216 ? -9.688 -42.924 -21.667 1.00 36.12 216 ALA A N 1
ATOM 1483 C CA . ALA A 1 216 ? -8.954 -43.026 -22.936 1.00 36.12 216 ALA A CA 1
ATOM 1484 C C . ALA A 1 216 ? -7.510 -43.524 -22.696 1.00 36.12 216 ALA A C 1
ATOM 1486 O O . ALA A 1 216 ? -6.753 -42.956 -21.909 1.00 36.12 216 ALA A O 1
ATOM 1487 N N . ASP A 1 217 ? -7.169 -44.614 -23.382 1.00 32.75 217 ASP A N 1
ATOM 1488 C CA . ASP A 1 217 ? -5.923 -45.384 -23.342 1.00 32.75 217 ASP A CA 1
ATOM 1489 C C . ASP A 1 217 ? -4.646 -44.614 -23.728 1.00 32.75 217 ASP A C 1
ATOM 1491 O O . ASP A 1 217 ? -4.640 -43.858 -24.698 1.00 32.75 217 ASP A O 1
ATOM 1495 N N . ALA A 1 218 ? -3.519 -44.926 -23.067 1.00 33.97 218 ALA A N 1
ATOM 1496 C CA . ALA A 1 218 ? -2.411 -45.695 -23.669 1.00 33.97 218 ALA A CA 1
ATOM 1497 C C . ALA A 1 218 ? -1.108 -45.647 -22.832 1.00 33.97 218 ALA A C 1
ATOM 1499 O O . ALA A 1 218 ? -0.598 -44.577 -22.528 1.00 33.97 218 ALA A O 1
ATOM 1500 N N . ALA A 1 219 ? -0.554 -46.845 -22.573 1.00 38.69 219 ALA A N 1
ATOM 1501 C CA . ALA A 1 219 ? 0.863 -47.209 -22.351 1.00 38.69 219 ALA A CA 1
ATOM 1502 C C . ALA A 1 219 ? 1.678 -46.401 -21.303 1.00 38.69 219 ALA A C 1
ATOM 1504 O O . ALA A 1 219 ? 2.002 -45.242 -21.493 1.00 38.69 219 ALA A O 1
ATOM 1505 N N . GLY A 1 220 ? 2.128 -46.949 -20.170 1.00 33.25 220 GLY A N 1
ATOM 1506 C CA . GLY A 1 220 ? 2.842 -48.217 -20.006 1.00 33.25 220 GLY A CA 1
ATOM 1507 C C . GLY A 1 220 ? 4.361 -47.975 -19.984 1.00 33.25 220 GLY A C 1
ATOM 1508 O O . GLY A 1 220 ? 4.989 -47.982 -21.035 1.00 33.25 220 GLY A O 1
ATOM 1509 N N . GLY A 1 221 ? 4.966 -47.784 -18.804 1.00 33.38 221 GLY A N 1
ATOM 1510 C CA . GLY A 1 221 ? 6.429 -47.689 -18.668 1.00 33.38 221 GLY A CA 1
ATOM 1511 C C . GLY A 1 221 ? 6.885 -47.286 -17.264 1.00 33.38 221 GLY A C 1
ATOM 1512 O O . GLY A 1 221 ? 6.720 -46.142 -16.863 1.00 33.38 221 GLY A O 1
ATOM 1513 N N . GLY A 1 222 ? 7.413 -48.250 -16.506 1.00 36.59 222 GLY A N 1
ATOM 1514 C CA . GLY A 1 222 ? 7.754 -48.117 -15.089 1.00 36.59 222 GLY A CA 1
ATOM 1515 C C . GLY A 1 222 ? 8.944 -47.207 -14.768 1.00 36.59 222 GLY A C 1
ATOM 1516 O O . GLY A 1 222 ? 9.839 -46.982 -15.578 1.00 36.59 222 GLY A O 1
ATOM 1517 N N . CYS A 1 223 ? 8.951 -46.729 -13.522 1.00 31.97 223 CYS A N 1
ATOM 1518 C CA . CYS A 1 223 ? 10.019 -45.943 -12.919 1.00 31.97 223 CYS A CA 1
ATOM 1519 C C . CYS A 1 223 ? 11.131 -46.879 -12.417 1.00 31.97 223 CYS A C 1
ATOM 1521 O O . CYS A 1 223 ? 10.931 -47.638 -11.468 1.00 31.97 223 CYS A O 1
ATOM 1523 N N . GLY A 1 224 ? 12.286 -46.848 -13.083 1.00 37.78 224 GLY A N 1
ATOM 1524 C CA . GLY A 1 224 ? 13.509 -47.518 -12.652 1.00 37.78 224 GLY A CA 1
ATOM 1525 C C . GLY A 1 224 ? 14.469 -46.513 -12.026 1.00 37.78 224 GLY A C 1
ATOM 1526 O O . GLY A 1 224 ? 15.014 -45.656 -12.715 1.00 37.78 224 GLY A O 1
ATOM 1527 N N . CYS A 1 225 ? 14.688 -46.627 -10.720 1.00 38.88 225 CYS A N 1
ATOM 1528 C CA . CYS A 1 225 ? 15.760 -45.949 -10.008 1.00 38.88 225 CYS A CA 1
ATOM 1529 C C . CYS A 1 225 ? 17.092 -46.679 -10.258 1.00 38.88 225 CYS A C 1
ATOM 1531 O O . CYS A 1 225 ? 17.250 -47.851 -9.922 1.00 38.88 225 CYS A O 1
ATOM 1533 N N . GLY A 1 226 ? 18.061 -45.978 -10.844 1.00 38.69 226 GLY A N 1
ATOM 1534 C CA . GLY A 1 226 ? 19.419 -46.472 -11.054 1.00 38.69 226 GLY A CA 1
ATOM 1535 C C . GLY A 1 226 ? 20.396 -45.306 -11.029 1.00 38.69 226 GLY A C 1
ATOM 1536 O O . GLY A 1 226 ? 20.319 -44.413 -11.866 1.00 38.69 226 GLY A O 1
ATOM 1537 N N . GLY A 1 227 ? 21.259 -45.283 -10.016 1.00 36.50 227 GLY A N 1
ATOM 1538 C CA . GLY A 1 227 ? 22.276 -44.258 -9.842 1.00 36.50 227 GLY A CA 1
ATOM 1539 C C . GLY A 1 227 ? 23.555 -44.511 -10.640 1.00 36.50 227 GLY A C 1
ATOM 1540 O O . GLY A 1 227 ? 23.774 -45.591 -11.183 1.00 36.50 227 GLY A O 1
ATOM 1541 N N . GLY A 1 228 ? 24.432 -43.507 -10.581 1.00 33.19 228 GLY A N 1
ATOM 1542 C CA . GLY A 1 228 ? 25.865 -43.625 -10.839 1.00 33.19 228 GLY A CA 1
ATOM 1543 C C . GLY A 1 228 ? 26.314 -43.116 -12.207 1.00 33.19 228 GLY A C 1
ATOM 1544 O O . GLY A 1 228 ? 25.877 -43.619 -13.234 1.00 33.19 228 GLY A O 1
ATOM 1545 N N . GLY A 1 229 ? 27.267 -42.180 -12.203 1.00 33.22 229 GLY A N 1
ATOM 1546 C CA . GLY A 1 229 ? 28.146 -41.956 -13.353 1.00 33.22 229 GLY A CA 1
ATOM 1547 C C . GLY A 1 229 ? 28.432 -40.497 -13.674 1.00 33.22 229 GLY A C 1
ATOM 1548 O O . GLY A 1 229 ? 27.716 -39.868 -14.440 1.00 33.22 229 GLY A O 1
ATOM 1549 N N . CYS A 1 230 ? 29.525 -39.989 -13.116 1.00 37.22 230 CYS A N 1
ATOM 1550 C CA . CYS A 1 230 ? 30.262 -38.830 -13.605 1.00 37.22 230 CYS A CA 1
ATOM 1551 C C . CYS A 1 230 ? 30.804 -39.059 -15.031 1.00 37.22 230 CYS A C 1
ATOM 1553 O O . CYS A 1 230 ? 31.232 -40.163 -15.363 1.00 37.22 230 CYS A O 1
ATOM 1555 N N . GLY A 1 231 ? 30.846 -38.000 -15.845 1.00 34.91 231 GLY A N 1
ATOM 1556 C CA . GLY A 1 231 ? 31.491 -38.003 -17.159 1.00 34.91 231 GLY A CA 1
ATOM 1557 C C . GLY A 1 231 ? 31.752 -36.583 -17.659 1.00 34.91 231 GLY A C 1
ATOM 1558 O O . GLY A 1 231 ? 30.826 -35.856 -17.998 1.00 34.91 231 GLY A O 1
ATOM 1559 N N . CYS A 1 232 ? 33.023 -36.195 -17.654 1.00 35.97 232 CYS A N 1
ATOM 1560 C CA . CYS A 1 232 ? 33.602 -34.999 -18.258 1.00 35.97 232 CYS A CA 1
ATOM 1561 C C . CYS A 1 232 ? 34.354 -35.386 -19.552 1.00 35.97 232 CYS A C 1
ATOM 1563 O O . CYS A 1 232 ? 34.904 -36.483 -19.614 1.00 35.97 232 CYS A O 1
ATOM 1565 N N . GLY A 1 233 ? 34.404 -34.470 -20.535 1.00 35.00 233 GLY A N 1
ATOM 1566 C CA . GLY A 1 233 ? 35.059 -34.617 -21.858 1.00 35.00 233 GLY A CA 1
ATOM 1567 C C . GLY A 1 233 ? 34.059 -35.011 -22.962 1.00 35.00 233 GLY A C 1
ATOM 1568 O O . GLY A 1 233 ? 33.177 -35.815 -22.703 1.00 35.00 233 GLY A O 1
ATOM 1569 N N . ASP A 1 234 ? 34.048 -34.481 -24.188 1.00 37.62 234 ASP A N 1
ATOM 1570 C CA . ASP A 1 234 ? 35.082 -33.789 -24.956 1.00 37.62 234 ASP A CA 1
ATOM 1571 C C . ASP A 1 234 ? 34.485 -32.906 -26.075 1.00 37.62 234 ASP A C 1
ATOM 1573 O O . ASP A 1 234 ? 33.526 -33.265 -26.753 1.00 37.62 234 ASP A O 1
ATOM 1577 N N . SER A 1 235 ? 35.101 -31.737 -26.246 1.00 41.94 235 SER A N 1
ATOM 1578 C CA . SER A 1 235 ? 35.672 -31.184 -27.485 1.00 41.94 235 SER A CA 1
ATOM 1579 C C . SER A 1 235 ? 35.219 -31.760 -28.845 1.00 41.94 235 SER A C 1
ATOM 1581 O O . SER A 1 235 ? 35.743 -32.774 -29.292 1.00 41.94 235 SER A O 1
ATOM 1583 N N . HIS A 1 236 ? 34.390 -31.012 -29.579 1.00 32.91 236 HIS A N 1
ATOM 1584 C CA . HIS A 1 236 ? 34.313 -31.038 -31.050 1.00 32.91 236 HIS A CA 1
ATOM 1585 C C . HIS A 1 236 ? 34.167 -29.580 -31.524 1.00 32.91 236 HIS A C 1
ATOM 1587 O O . HIS A 1 236 ? 33.208 -28.906 -31.166 1.00 32.91 236 HIS A O 1
ATOM 1593 N N . ASP A 1 237 ? 35.262 -28.959 -31.950 1.00 35.03 237 ASP A N 1
ATOM 1594 C CA . ASP A 1 237 ? 35.756 -28.845 -33.333 1.00 35.03 237 ASP A CA 1
ATOM 1595 C C . ASP A 1 237 ? 35.141 -27.640 -34.067 1.00 35.03 237 ASP A C 1
ATOM 1597 O O . ASP A 1 237 ? 33.929 -27.497 -34.215 1.00 35.03 237 ASP A O 1
ATOM 1601 N N . VAL A 1 238 ? 36.033 -26.731 -34.449 1.00 37.19 238 VAL A N 1
ATOM 1602 C CA . VAL A 1 238 ? 35.786 -25.429 -35.059 1.00 37.19 238 VAL A CA 1
ATOM 1603 C C . VAL A 1 238 ? 36.258 -25.489 -36.504 1.00 37.19 238 VAL A C 1
ATOM 1605 O O . VAL A 1 238 ? 37.454 -25.552 -36.755 1.00 37.19 238 VAL A O 1
ATOM 1608 N N . SER A 1 239 ? 35.333 -25.409 -37.458 1.00 34.88 239 SER A N 1
ATOM 1609 C CA . SER A 1 239 ? 35.463 -24.625 -38.698 1.00 34.88 239 SER A CA 1
ATOM 1610 C C . SER A 1 239 ? 34.338 -24.985 -39.667 1.00 34.88 239 SER A C 1
ATOM 1612 O O . SER A 1 239 ? 34.208 -26.137 -40.045 1.00 34.88 239 SER A O 1
ATOM 1614 N N . GLU A 1 240 ? 33.541 -24.000 -40.090 1.00 36.44 240 GLU A N 1
ATOM 1615 C CA . GLU A 1 240 ? 33.458 -23.648 -41.512 1.00 36.44 240 GLU A CA 1
ATOM 1616 C C . GLU A 1 240 ? 32.779 -22.282 -41.671 1.00 36.44 240 GLU A C 1
ATOM 1618 O O . GLU A 1 240 ? 31.681 -22.018 -41.184 1.00 36.44 240 GLU A O 1
ATOM 1623 N N . THR A 1 241 ? 33.503 -21.385 -42.323 1.00 36.09 241 THR A N 1
ATOM 1624 C CA . THR A 1 241 ? 33.117 -20.029 -42.692 1.00 36.09 241 THR A CA 1
ATOM 1625 C C . THR A 1 241 ? 32.212 -20.047 -43.922 1.00 36.09 241 THR A C 1
ATOM 1627 O O . THR A 1 241 ? 32.658 -20.457 -44.992 1.00 36.09 241 THR A O 1
ATOM 1630 N N . ALA A 1 242 ? 31.000 -19.502 -43.813 1.00 36.56 242 ALA A N 1
ATOM 1631 C CA . ALA A 1 242 ? 30.244 -19.008 -44.960 1.00 36.56 242 ALA A CA 1
ATOM 1632 C C . ALA A 1 242 ? 30.034 -17.500 -44.788 1.00 36.56 242 ALA A C 1
ATOM 1634 O O . ALA A 1 242 ? 29.405 -17.045 -43.834 1.00 36.56 242 ALA A O 1
ATOM 1635 N N . ALA A 1 243 ? 30.645 -16.744 -45.696 1.00 37.22 243 ALA A N 1
ATOM 1636 C CA . ALA A 1 243 ? 30.571 -15.298 -45.789 1.00 37.22 243 ALA A CA 1
ATOM 1637 C C . ALA A 1 243 ? 29.119 -14.828 -45.976 1.00 37.22 243 ALA A C 1
ATOM 1639 O O . ALA A 1 243 ? 28.416 -15.327 -46.854 1.00 37.22 243 ALA A O 1
ATOM 1640 N N . TYR A 1 244 ? 28.703 -13.846 -45.177 1.00 37.00 244 TYR A N 1
ATOM 1641 C CA . TYR A 1 244 ? 27.550 -12.999 -45.468 1.00 37.00 244 TYR A CA 1
ATOM 1642 C C . TYR A 1 244 ? 28.059 -11.567 -45.628 1.00 37.00 244 TYR A C 1
ATOM 1644 O O . TYR A 1 244 ? 28.842 -11.094 -44.804 1.00 37.00 244 TYR A O 1
ATOM 1652 N N . ASP A 1 245 ? 27.664 -10.949 -46.737 1.00 34.75 245 ASP A N 1
ATOM 1653 C CA . ASP A 1 245 ? 28.075 -9.623 -47.182 1.00 34.75 245 ASP A CA 1
ATOM 1654 C C . ASP A 1 245 ? 27.836 -8.527 -46.132 1.00 34.75 245 ASP A C 1
ATOM 1656 O O . ASP A 1 245 ? 26.810 -8.478 -45.451 1.00 34.75 245 ASP A O 1
ATOM 1660 N N . ASP A 1 246 ? 28.818 -7.632 -46.064 1.00 36.56 246 ASP A N 1
ATOM 1661 C CA . ASP A 1 246 ? 28.896 -6.415 -45.262 1.00 36.56 246 ASP A CA 1
ATOM 1662 C C . ASP A 1 246 ? 27.806 -5.413 -45.690 1.00 36.56 246 ASP A C 1
ATOM 1664 O O . ASP A 1 246 ? 27.970 -4.629 -46.626 1.00 36.56 246 ASP A O 1
ATOM 1668 N N . VAL A 1 247 ? 26.656 -5.458 -45.012 1.00 43.59 247 VAL A N 1
ATOM 1669 C CA . VAL A 1 247 ? 25.724 -4.325 -44.941 1.00 43.59 247 VAL A CA 1
ATOM 1670 C C . VAL A 1 247 ? 26.143 -3.497 -43.723 1.00 43.59 247 VAL A C 1
ATOM 1672 O O . VAL A 1 247 ? 26.184 -4.060 -42.627 1.00 43.59 247 VAL A O 1
ATOM 1675 N N . PRO A 1 248 ? 26.440 -2.189 -43.857 1.00 42.91 248 PRO A N 1
ATOM 1676 C CA . PRO A 1 248 ? 26.800 -1.355 -42.717 1.00 42.91 248 PRO A CA 1
ATOM 1677 C C . PRO A 1 248 ? 25.669 -1.390 -41.691 1.00 42.91 248 PRO A C 1
ATOM 1679 O O . PRO A 1 248 ? 24.562 -0.922 -41.959 1.00 42.91 248 PRO A O 1
ATOM 1682 N N . GLY A 1 249 ? 25.946 -2.003 -40.542 1.00 34.69 249 GLY A N 1
ATOM 1683 C CA . GLY A 1 249 ? 24.973 -2.215 -39.485 1.00 34.69 249 GLY A CA 1
ATOM 1684 C C . GLY A 1 249 ? 24.420 -0.896 -38.961 1.00 34.69 249 GLY A C 1
ATOM 1685 O O . GLY A 1 249 ? 25.147 -0.097 -38.370 1.00 34.69 249 GLY A O 1
ATOM 1686 N N . GLU A 1 250 ? 23.111 -0.704 -39.113 1.00 35.12 250 GLU A N 1
ATOM 1687 C CA . GLU A 1 250 ? 22.360 0.070 -38.134 1.00 35.12 250 GLU A CA 1
ATOM 1688 C C . GLU A 1 250 ? 22.570 -0.605 -36.776 1.00 35.12 250 GLU A C 1
ATOM 1690 O O . GLU A 1 250 ? 22.348 -1.808 -36.616 1.00 35.12 250 GLU A O 1
ATOM 1695 N N . ALA A 1 251 ? 23.058 0.166 -35.803 1.00 39.62 251 ALA A N 1
ATOM 1696 C CA . ALA A 1 251 ? 23.109 -0.269 -34.417 1.00 39.62 251 ALA A CA 1
ATOM 1697 C C . ALA A 1 251 ? 21.733 -0.841 -34.026 1.00 39.62 251 ALA A C 1
ATOM 1699 O O . ALA A 1 251 ? 20.720 -0.258 -34.423 1.00 39.62 251 ALA A O 1
ATOM 1700 N N . PRO A 1 252 ? 21.661 -1.954 -33.271 1.00 40.09 252 PRO A N 1
ATOM 1701 C CA . PRO A 1 252 ? 20.380 -2.507 -32.864 1.00 40.09 252 PRO A CA 1
ATOM 1702 C C . PRO A 1 252 ? 19.612 -1.409 -32.131 1.00 40.09 252 PRO A C 1
ATOM 1704 O O . PRO A 1 252 ? 20.052 -0.930 -31.085 1.00 40.09 252 PRO A O 1
ATOM 1707 N N . VAL A 1 253 ? 18.494 -0.969 -32.714 1.00 47.69 253 VAL A N 1
ATOM 1708 C CA . VAL A 1 253 ? 17.574 -0.037 -32.066 1.00 47.69 253 VAL A CA 1
ATOM 1709 C C . VAL A 1 253 ? 17.187 -0.711 -30.759 1.00 47.69 253 VAL A C 1
ATOM 1711 O O . VAL A 1 253 ? 16.556 -1.767 -30.786 1.00 47.69 253 VAL A O 1
ATOM 1714 N N . ALA A 1 254 ? 17.635 -0.174 -29.623 1.00 55.59 254 ALA A N 1
ATOM 1715 C CA . ALA A 1 254 ? 17.283 -0.728 -28.325 1.00 55.59 254 ALA A CA 1
ATOM 1716 C C . ALA A 1 254 ? 15.752 -0.798 -28.261 1.00 55.59 254 ALA A C 1
ATOM 1718 O O . ALA A 1 254 ? 15.076 0.232 -28.300 1.00 55.59 254 ALA A O 1
ATOM 1719 N N . SER A 1 255 ? 15.200 -2.012 -28.265 1.00 73.69 255 SER A N 1
ATOM 1720 C CA . SER A 1 255 ? 13.755 -2.213 -28.271 1.00 73.69 255 SER A CA 1
ATOM 1721 C C . SER A 1 255 ? 13.189 -1.590 -26.998 1.00 73.69 255 SER A C 1
ATOM 1723 O O . SER A 1 255 ? 13.546 -2.022 -25.898 1.00 73.69 255 SER A O 1
ATOM 1725 N N . ARG A 1 256 ? 12.347 -0.560 -27.141 1.00 86.00 256 ARG A N 1
ATOM 1726 C CA . ARG A 1 256 ? 11.688 0.105 -26.011 1.00 86.00 256 ARG A CA 1
ATOM 1727 C C . ARG A 1 256 ? 10.846 -0.931 -25.263 1.00 86.00 256 ARG A C 1
ATOM 1729 O O . ARG A 1 256 ? 10.041 -1.608 -25.904 1.00 86.00 256 ARG A O 1
ATOM 1736 N N . PRO A 1 257 ? 11.005 -1.085 -23.940 1.00 90.69 257 PRO A N 1
ATOM 1737 C CA . PRO A 1 257 ? 10.050 -1.842 -23.147 1.00 90.69 257 PRO A CA 1
ATOM 1738 C C . PRO A 1 257 ? 8.635 -1.287 -23.348 1.00 90.69 257 PRO A C 1
ATOM 1740 O O . PRO A 1 257 ? 8.460 -0.076 -23.483 1.00 90.69 257 PRO A O 1
ATOM 1743 N N . VAL A 1 258 ? 7.635 -2.168 -23.368 1.00 93.25 258 VAL A N 1
ATOM 1744 C CA . VAL A 1 258 ? 6.231 -1.798 -23.590 1.00 93.25 258 VAL A CA 1
ATOM 1745 C C . VAL A 1 258 ? 5.476 -1.847 -22.264 1.00 93.25 258 VAL A C 1
ATOM 1747 O O . VAL A 1 258 ? 5.452 -2.888 -21.610 1.00 93.25 258 VAL A O 1
ATOM 1750 N N . LEU A 1 259 ? 4.825 -0.746 -21.894 1.00 91.38 259 LEU A N 1
ATOM 1751 C CA . LEU A 1 259 ? 3.833 -0.680 -20.824 1.00 91.38 259 LEU A CA 1
ATOM 1752 C C . LEU A 1 259 ? 2.438 -0.535 -21.439 1.00 91.38 259 LEU A C 1
ATOM 1754 O O . LEU A 1 259 ? 2.077 0.527 -21.947 1.00 91.38 259 LEU A O 1
ATOM 1758 N N . ASP A 1 260 ? 1.631 -1.596 -21.371 1.00 92.06 260 ASP A N 1
ATOM 1759 C CA . ASP A 1 260 ? 0.229 -1.540 -21.788 1.00 92.06 260 ASP A CA 1
ATOM 1760 C C . ASP A 1 260 ? -0.674 -1.117 -20.627 1.00 92.06 260 ASP A C 1
ATOM 1762 O O . ASP A 1 260 ? -1.117 -1.932 -19.816 1.00 92.06 260 ASP A O 1
ATOM 1766 N N . ALA A 1 261 ? -0.991 0.176 -20.569 1.00 88.25 261 ALA A N 1
ATOM 1767 C CA . ALA A 1 261 ? -1.830 0.751 -19.528 1.00 88.25 261 ALA A CA 1
ATOM 1768 C C . ALA A 1 261 ? -3.272 0.216 -19.556 1.00 88.25 261 ALA A C 1
ATOM 1770 O O . ALA A 1 261 ? -3.994 0.363 -18.570 1.00 88.25 261 ALA A O 1
ATOM 1771 N N . ARG A 1 262 ? -3.718 -0.424 -20.648 1.00 88.62 262 ARG A N 1
ATOM 1772 C CA . ARG A 1 262 ? -5.046 -1.062 -20.720 1.00 88.62 262 ARG A CA 1
ATOM 1773 C C . ARG A 1 262 ? -5.139 -2.290 -19.818 1.00 88.62 262 ARG A C 1
ATOM 1775 O O . ARG A 1 262 ? -6.232 -2.590 -19.352 1.00 88.62 262 ARG A O 1
ATOM 1782 N N . GLN A 1 263 ? -4.009 -2.953 -19.567 1.00 84.88 263 GLN A N 1
ATOM 1783 C CA . GLN A 1 263 ? -3.913 -4.090 -18.648 1.00 84.88 263 GLN A CA 1
ATOM 1784 C C . GLN A 1 263 ? -3.805 -3.646 -17.185 1.00 84.88 263 GLN A C 1
ATOM 1786 O O . GLN A 1 263 ? -3.983 -4.457 -16.287 1.00 84.88 263 GLN A O 1
ATOM 1791 N N . VAL A 1 264 ? -3.549 -2.356 -16.939 1.00 75.00 264 VAL A N 1
ATOM 1792 C CA . VAL A 1 264 ? -3.441 -1.801 -15.590 1.00 75.00 264 VAL A CA 1
ATOM 1793 C C . VAL A 1 264 ? -4.816 -1.302 -15.119 1.00 75.00 264 VAL A C 1
ATOM 1795 O O . VAL A 1 264 ? -5.444 -0.486 -15.824 1.00 75.00 264 VAL A O 1
ATOM 1798 N N . PRO A 1 265 ? -5.298 -1.740 -13.938 1.00 78.31 265 PRO A N 1
ATOM 1799 C CA . PRO A 1 265 ? -6.539 -1.256 -13.343 1.00 78.31 265 PRO A CA 1
ATOM 1800 C C . PRO A 1 265 ? -6.600 0.275 -13.284 1.00 78.31 265 PRO A C 1
ATOM 1802 O O . PRO A 1 265 ? -5.625 0.950 -12.958 1.00 78.31 265 PRO A O 1
ATOM 1805 N N . HIS A 1 266 ? -7.764 0.846 -13.615 1.00 74.06 266 HIS A N 1
ATOM 1806 C CA . HIS A 1 266 ? -7.914 2.292 -13.839 1.00 74.06 266 HIS A CA 1
ATOM 1807 C C . HIS A 1 266 ? -7.450 3.160 -12.657 1.00 74.06 266 HIS A C 1
ATOM 1809 O O . HIS A 1 266 ? -6.870 4.218 -12.878 1.00 74.06 266 HIS A O 1
ATOM 1815 N N . HIS A 1 267 ? -7.695 2.722 -11.421 1.00 67.19 267 HIS A N 1
ATOM 1816 C CA . HIS A 1 267 ? -7.435 3.510 -10.215 1.00 67.19 267 HIS A CA 1
ATOM 1817 C C . HIS A 1 267 ? -5.939 3.605 -9.848 1.00 67.19 267 HIS A C 1
ATOM 1819 O O . HIS A 1 267 ? -5.538 4.611 -9.277 1.00 67.19 267 HIS A O 1
ATOM 1825 N N . ILE A 1 268 ? -5.104 2.633 -10.241 1.00 68.00 268 ILE A N 1
ATOM 1826 C CA . ILE A 1 268 ? -3.637 2.665 -10.038 1.00 68.00 268 ILE A CA 1
ATOM 1827 C C . ILE A 1 268 ? -2.844 3.021 -11.297 1.00 68.00 268 ILE A C 1
ATOM 1829 O O . ILE A 1 268 ? -1.667 3.361 -11.213 1.00 68.00 268 ILE A O 1
ATOM 1833 N N . ARG A 1 269 ? -3.485 2.995 -12.472 1.00 81.06 269 ARG A N 1
ATOM 1834 C CA . ARG A 1 269 ? -2.848 3.209 -13.780 1.00 81.06 269 ARG A CA 1
ATOM 1835 C C . ARG A 1 269 ? -1.943 4.429 -13.837 1.00 81.06 269 ARG A C 1
ATOM 1837 O O . ARG A 1 269 ? -0.865 4.357 -14.417 1.00 81.06 269 ARG A O 1
ATOM 1844 N N . HIS A 1 270 ? -2.389 5.543 -13.268 1.00 84.75 270 HIS A N 1
ATOM 1845 C CA . HIS A 1 270 ? -1.620 6.783 -13.255 1.00 84.75 270 HIS A CA 1
ATOM 1846 C C . HIS A 1 270 ? -0.288 6.603 -12.515 1.00 84.75 270 HIS A C 1
ATOM 1848 O O . HIS A 1 270 ? 0.769 6.805 -13.112 1.00 84.75 270 HIS A O 1
ATOM 1854 N N . ALA A 1 271 ? -0.336 6.100 -11.280 1.00 72.00 271 ALA A N 1
ATOM 1855 C CA . ALA A 1 271 ? 0.852 5.816 -10.481 1.00 72.00 271 ALA A CA 1
ATOM 1856 C C . ALA A 1 271 ? 1.780 4.798 -11.168 1.00 72.00 271 ALA A C 1
ATOM 1858 O O . ALA A 1 271 ? 2.991 5.005 -11.212 1.00 72.00 271 ALA A O 1
ATOM 1859 N N . THR A 1 272 ? 1.231 3.741 -11.778 1.00 81.44 272 THR A N 1
ATOM 1860 C CA . THR A 1 272 ? 2.017 2.743 -12.524 1.00 81.44 272 THR A CA 1
ATOM 1861 C C . THR A 1 272 ? 2.770 3.362 -13.703 1.00 81.44 272 THR A C 1
ATOM 1863 O O . THR A 1 272 ? 3.944 3.057 -13.912 1.00 81.44 272 THR A O 1
ATOM 1866 N N . VAL A 1 273 ? 2.122 4.244 -14.474 1.00 89.56 273 VAL A N 1
ATOM 1867 C CA . VAL A 1 273 ? 2.765 4.913 -15.614 1.00 89.56 273 VAL A CA 1
ATOM 1868 C C . VAL A 1 273 ? 3.897 5.823 -15.149 1.00 89.56 273 VAL A C 1
ATOM 1870 O O . VAL A 1 273 ? 4.987 5.766 -15.714 1.00 89.56 273 VAL A O 1
ATOM 1873 N N . PHE A 1 274 ? 3.682 6.619 -14.101 1.00 90.00 274 PHE A N 1
ATOM 1874 C CA . PHE A 1 274 ? 4.728 7.494 -13.572 1.00 90.00 274 PHE A CA 1
ATOM 1875 C C . PHE A 1 274 ? 5.896 6.717 -12.956 1.00 90.00 274 PHE A C 1
ATOM 1877 O O . PHE A 1 274 ? 7.046 7.052 -13.230 1.00 90.00 274 PHE A O 1
ATOM 1884 N N . GLY A 1 275 ? 5.628 5.621 -12.243 1.00 80.50 275 GLY A N 1
ATOM 1885 C CA . GLY A 1 275 ? 6.678 4.734 -11.740 1.00 80.50 275 GLY A CA 1
ATOM 1886 C C . GLY A 1 275 ? 7.515 4.102 -12.858 1.00 80.50 275 GLY A C 1
ATOM 1887 O O . GLY A 1 275 ? 8.737 4.011 -12.748 1.00 80.50 275 GLY A O 1
ATOM 1888 N N . ALA A 1 276 ? 6.881 3.714 -13.969 1.00 88.25 276 ALA A N 1
ATOM 1889 C CA . ALA A 1 276 ? 7.603 3.223 -15.138 1.00 88.25 276 ALA A CA 1
ATOM 1890 C C . ALA A 1 276 ? 8.475 4.312 -15.780 1.00 88.25 276 ALA A C 1
ATOM 1892 O O . ALA A 1 276 ? 9.598 4.021 -16.186 1.00 88.25 276 ALA A O 1
ATOM 1893 N N . LEU A 1 277 ? 7.991 5.557 -15.848 1.00 91.31 277 LEU A N 1
ATOM 1894 C CA . LEU A 1 277 ? 8.754 6.693 -16.375 1.00 91.31 277 LEU A CA 1
ATOM 1895 C C . LEU A 1 277 ? 9.962 7.042 -15.505 1.00 91.31 277 LEU A C 1
ATOM 1897 O O . LEU A 1 277 ? 11.039 7.294 -16.045 1.00 91.31 277 LEU A O 1
ATOM 1901 N N . ASP A 1 278 ? 9.813 6.990 -14.181 1.00 87.00 278 ASP A N 1
ATOM 1902 C CA . ASP A 1 278 ? 10.908 7.223 -13.232 1.00 87.00 278 ASP A CA 1
ATOM 1903 C C . ASP A 1 278 ? 12.059 6.223 -13.423 1.00 87.00 278 ASP A C 1
ATOM 1905 O O . ASP A 1 278 ? 13.226 6.579 -13.258 1.00 87.00 278 ASP A O 1
ATOM 1909 N N . ALA A 1 279 ? 11.746 4.993 -13.843 1.00 86.75 279 ALA A N 1
ATOM 1910 C CA . ALA A 1 279 ? 12.724 3.943 -14.120 1.00 86.75 279 ALA A CA 1
ATOM 1911 C C . ALA A 1 279 ? 13.398 4.059 -15.503 1.00 86.75 279 ALA A C 1
ATOM 1913 O O . ALA A 1 279 ? 14.347 3.321 -15.797 1.00 86.75 279 ALA A O 1
ATOM 1914 N N . VAL A 1 280 ? 12.934 4.956 -16.384 1.00 89.38 280 VAL A N 1
ATOM 1915 C CA . VAL A 1 280 ? 13.559 5.153 -17.698 1.00 89.38 280 VAL A CA 1
ATOM 1916 C C . VAL A 1 280 ? 14.882 5.901 -17.521 1.00 89.38 280 VAL A C 1
ATOM 1918 O O . VAL A 1 280 ? 14.947 7.041 -17.054 1.00 89.38 280 VAL A O 1
ATOM 1921 N N . ARG A 1 281 ? 15.978 5.263 -17.937 1.00 85.88 281 ARG A N 1
ATOM 1922 C CA . ARG A 1 281 ? 17.311 5.883 -17.934 1.00 85.88 281 ARG A CA 1
ATOM 1923 C C . ARG A 1 281 ? 17.410 7.000 -18.975 1.00 85.88 281 ARG A C 1
ATOM 1925 O O . ARG A 1 281 ? 16.821 6.864 -20.046 1.00 85.88 281 ARG A O 1
ATOM 1932 N N . PRO A 1 282 ? 18.217 8.049 -18.739 1.00 89.62 282 PRO A N 1
ATOM 1933 C CA . PRO A 1 282 ? 18.571 9.001 -19.789 1.00 89.62 282 PRO A CA 1
ATOM 1934 C C . PRO A 1 282 ? 19.134 8.276 -21.024 1.00 89.62 282 PRO A C 1
ATOM 1936 O O . PRO A 1 282 ? 20.041 7.453 -20.905 1.00 89.62 282 PRO A O 1
ATOM 1939 N N . GLY A 1 283 ? 18.586 8.565 -22.203 1.00 88.12 283 GLY A N 1
ATOM 1940 C CA . GLY A 1 283 ? 18.930 7.914 -23.471 1.00 88.12 283 GLY A CA 1
ATOM 1941 C C . GLY A 1 283 ? 18.196 6.599 -23.752 1.00 88.12 283 GLY A C 1
ATOM 1942 O O . GLY A 1 283 ? 18.394 6.022 -24.818 1.00 88.12 283 GLY A O 1
ATOM 1943 N N . ALA A 1 284 ? 17.360 6.119 -22.829 1.00 90.81 284 ALA A N 1
ATOM 1944 C CA . ALA A 1 284 ? 16.442 5.005 -23.051 1.00 90.81 284 ALA A CA 1
ATOM 1945 C C . ALA A 1 284 ? 15.012 5.516 -23.289 1.00 90.81 284 ALA A C 1
ATOM 1947 O O . ALA A 1 284 ? 14.719 6.694 -23.090 1.00 90.81 284 ALA A O 1
ATOM 1948 N N . GLY A 1 285 ? 14.107 4.620 -23.685 1.00 92.38 285 GLY A N 1
ATOM 1949 C CA . GLY A 1 285 ? 12.711 4.966 -23.936 1.00 92.38 285 GLY A CA 1
ATOM 1950 C C . GLY A 1 285 ? 11.732 3.889 -23.504 1.00 92.38 285 GLY A C 1
ATOM 1951 O O . GLY A 1 285 ? 12.101 2.723 -23.374 1.00 92.38 285 GLY A O 1
ATOM 1952 N N . LEU A 1 286 ? 10.484 4.302 -23.305 1.00 95.31 286 LEU A N 1
ATOM 1953 C CA . LEU A 1 286 ? 9.330 3.471 -22.969 1.00 95.31 286 LEU A CA 1
ATOM 1954 C C . LEU A 1 286 ? 8.285 3.598 -24.080 1.00 95.31 286 LEU A C 1
ATOM 1956 O O . LEU A 1 286 ? 8.019 4.699 -24.555 1.00 95.31 286 LEU A O 1
ATOM 1960 N N . GLU A 1 287 ? 7.663 2.494 -24.475 1.00 96.25 287 GLU A N 1
ATOM 1961 C CA . GLU A 1 287 ? 6.446 2.532 -25.279 1.00 96.25 287 GLU A CA 1
ATOM 1962 C C . GLU A 1 287 ? 5.218 2.382 -24.373 1.00 96.25 287 GLU A C 1
ATOM 1964 O O . GLU A 1 287 ? 5.051 1.367 -23.704 1.00 96.25 287 GLU A O 1
ATOM 1969 N N . LEU A 1 288 ? 4.346 3.387 -24.362 1.00 95.69 288 LEU A N 1
ATOM 1970 C CA . LEU A 1 288 ? 3.082 3.387 -23.633 1.00 95.69 288 LEU A CA 1
ATOM 1971 C C . LEU A 1 288 ? 1.930 3.044 -24.583 1.00 95.69 288 LEU A C 1
ATOM 1973 O O . LEU A 1 288 ? 1.724 3.742 -25.577 1.00 95.69 288 LEU A O 1
ATOM 1977 N N . ILE A 1 289 ? 1.141 2.021 -24.246 1.00 94.69 289 ILE A N 1
ATOM 1978 C CA . ILE A 1 289 ? -0.123 1.714 -24.930 1.00 94.69 289 ILE A CA 1
ATOM 1979 C C . ILE A 1 289 ? -1.289 2.182 -24.057 1.00 94.69 289 ILE A C 1
ATOM 1981 O O . ILE A 1 289 ? -1.445 1.732 -22.924 1.00 94.69 289 ILE A O 1
ATOM 1985 N N . ALA A 1 290 ? -2.121 3.079 -24.586 1.00 90.62 290 ALA A N 1
ATOM 1986 C CA . ALA A 1 290 ? -3.263 3.664 -23.891 1.00 90.62 290 ALA A CA 1
ATOM 1987 C C . ALA A 1 290 ? -4.596 3.378 -24.622 1.00 90.62 290 ALA A C 1
ATOM 1989 O O . ALA A 1 290 ? -4.617 3.229 -25.848 1.00 90.62 290 ALA A O 1
ATOM 1990 N N . PRO A 1 291 ? -5.732 3.306 -23.893 1.00 85.44 291 PRO A N 1
ATOM 1991 C CA . PRO A 1 291 ? -7.052 3.078 -24.494 1.00 85.44 291 PRO A CA 1
ATOM 1992 C C . PRO A 1 291 ? -7.614 4.299 -25.245 1.00 85.44 291 PRO A C 1
ATOM 1994 O O . PRO A 1 291 ? -8.587 4.170 -25.979 1.00 85.44 291 PRO A O 1
ATOM 1997 N N . HIS A 1 292 ? -7.045 5.485 -25.038 1.00 91.00 292 HIS A N 1
ATOM 1998 C CA . HIS A 1 292 ? -7.401 6.748 -25.691 1.00 91.00 292 HIS A CA 1
ATOM 1999 C C . HIS A 1 292 ? -6.174 7.670 -25.707 1.00 91.00 292 HIS A C 1
ATOM 2001 O O . HIS A 1 292 ? -5.175 7.357 -25.058 1.00 91.00 292 HIS A O 1
ATOM 2007 N N . ASP A 1 293 ? -6.255 8.795 -26.425 1.00 92.50 293 ASP A N 1
ATOM 2008 C CA . ASP A 1 293 ? -5.183 9.794 -26.480 1.00 92.50 293 ASP A CA 1
ATOM 2009 C C . ASP A 1 293 ? -4.902 10.363 -25.074 1.00 92.50 293 ASP A C 1
ATOM 2011 O O . ASP A 1 293 ? -5.776 11.034 -24.509 1.00 92.50 293 ASP A O 1
ATOM 2015 N N . PRO A 1 294 ? -3.730 10.108 -24.466 1.00 90.69 294 PRO A N 1
ATOM 2016 C CA . PRO A 1 294 ? -3.489 10.437 -23.069 1.00 90.69 294 PRO A CA 1
ATOM 2017 C C . PRO A 1 294 ? -3.003 11.886 -22.887 1.00 90.69 294 PRO A C 1
ATOM 2019 O O . PRO A 1 294 ? -2.099 12.141 -22.096 1.00 90.69 294 PRO A O 1
ATOM 2022 N N . LEU A 1 295 ? -3.599 12.858 -23.587 1.00 92.06 295 LEU A N 1
ATOM 2023 C CA . LEU A 1 295 ? -3.182 14.271 -23.549 1.00 92.06 295 LEU A CA 1
ATOM 2024 C C . LEU A 1 295 ? -3.004 14.841 -22.126 1.00 92.06 295 LEU A C 1
ATOM 2026 O O . LEU A 1 295 ? -1.987 15.500 -21.900 1.00 92.06 295 LEU A O 1
ATOM 2030 N N . PRO A 1 296 ? -3.908 14.587 -21.150 1.00 89.38 296 PRO A N 1
ATOM 2031 C CA . PRO A 1 296 ? -3.720 15.085 -19.785 1.00 89.38 296 PRO A CA 1
ATOM 2032 C C . PRO A 1 296 ? -2.474 14.506 -19.106 1.00 89.38 296 PRO A C 1
ATOM 2034 O O . PRO A 1 296 ? -1.741 15.231 -18.442 1.00 89.38 296 PRO A O 1
ATOM 2037 N N . LEU A 1 297 ? -2.204 13.214 -19.315 1.00 90.12 297 LEU A N 1
ATOM 2038 C CA . LEU A 1 297 ? -1.007 12.551 -18.799 1.00 90.12 297 LEU A CA 1
ATOM 2039 C C . LEU A 1 297 ? 0.255 13.147 -19.432 1.00 90.12 297 LEU A C 1
ATOM 2041 O O . LEU A 1 297 ? 1.208 13.434 -18.719 1.00 90.12 297 LEU A O 1
ATOM 2045 N N . LEU A 1 298 ? 0.263 13.360 -20.753 1.00 93.94 298 LEU A N 1
ATOM 2046 C CA . LEU A 1 298 ? 1.415 13.944 -21.450 1.00 93.94 298 LEU A CA 1
ATOM 2047 C C . LEU A 1 298 ? 1.718 15.365 -20.956 1.00 93.94 298 LEU A C 1
ATOM 2049 O O . LEU A 1 298 ? 2.881 15.706 -20.758 1.00 93.94 298 LEU A O 1
ATOM 2053 N N . ALA A 1 299 ? 0.682 16.172 -20.710 1.00 90.69 299 ALA A N 1
ATOM 2054 C CA . ALA A 1 299 ? 0.841 17.496 -20.114 1.00 90.69 299 ALA A CA 1
ATOM 2055 C C . ALA A 1 299 ? 1.443 17.417 -18.702 1.00 90.69 299 ALA A C 1
ATOM 2057 O O . ALA A 1 299 ? 2.327 18.198 -18.365 1.00 90.69 299 ALA A O 1
ATOM 2058 N N . GLN A 1 300 ? 1.009 16.444 -17.900 1.00 89.19 300 GLN A N 1
ATOM 2059 C CA . GLN A 1 300 ? 1.514 16.250 -16.544 1.00 89.19 300 GLN A CA 1
ATOM 2060 C C . GLN A 1 300 ? 2.961 15.735 -16.507 1.00 89.19 300 GLN A C 1
ATOM 2062 O O . GLN A 1 300 ? 3.714 16.107 -15.612 1.00 89.19 300 GLN A O 1
ATOM 2067 N N . ILE A 1 301 ? 3.372 14.908 -17.475 1.00 93.00 301 ILE A N 1
ATOM 2068 C CA . ILE A 1 301 ? 4.778 14.502 -17.637 1.00 93.00 301 ILE A CA 1
ATOM 2069 C C . ILE A 1 301 ? 5.652 15.736 -17.885 1.00 93.00 301 ILE A C 1
ATOM 2071 O O . ILE A 1 301 ? 6.671 15.897 -17.220 1.00 93.00 301 ILE A O 1
ATOM 2075 N N . GLU A 1 302 ? 5.233 16.624 -18.790 1.00 93.00 302 GLU A N 1
ATOM 2076 C CA . GLU A 1 302 ? 5.965 17.861 -19.093 1.00 93.00 302 GLU A CA 1
ATOM 2077 C C . GLU A 1 302 ? 5.971 18.844 -17.910 1.00 93.00 302 GLU A C 1
ATOM 2079 O O . GLU A 1 302 ? 6.960 19.533 -17.691 1.00 93.00 302 GLU A O 1
ATOM 2084 N N . GLU A 1 303 ? 4.899 18.907 -17.117 1.00 91.06 303 GLU A N 1
ATOM 2085 C CA . GLU A 1 303 ? 4.860 19.728 -15.900 1.00 91.06 303 GLU A CA 1
ATOM 2086 C C . GLU A 1 303 ? 5.817 19.204 -14.820 1.00 91.06 303 GLU A C 1
ATOM 2088 O O . GLU A 1 303 ? 6.514 19.991 -14.177 1.00 91.06 303 GLU A O 1
ATOM 2093 N N . ARG A 1 304 ? 5.862 17.879 -14.624 1.00 88.88 304 ARG A N 1
ATOM 2094 C CA . ARG A 1 304 ? 6.689 17.242 -13.591 1.00 88.88 304 ARG A CA 1
ATOM 2095 C C . ARG A 1 304 ? 8.172 17.236 -13.958 1.00 88.88 304 ARG A C 1
ATOM 2097 O O . ARG A 1 304 ? 9.005 17.536 -13.108 1.00 88.88 304 ARG A O 1
ATOM 2104 N N . ASP A 1 305 ? 8.492 16.911 -15.209 1.00 89.12 305 ASP A N 1
ATOM 2105 C CA . ASP A 1 305 ? 9.856 16.761 -15.718 1.00 89.12 305 ASP A CA 1
ATOM 2106 C C . ASP A 1 305 ? 10.047 17.556 -17.035 1.00 89.12 305 ASP A C 1
ATOM 2108 O O . ASP A 1 305 ? 10.154 16.953 -18.111 1.00 89.12 305 ASP A O 1
ATOM 2112 N N . PRO A 1 306 ? 10.110 18.906 -16.986 1.00 93.06 306 PRO A N 1
ATOM 2113 C CA . PRO A 1 306 ? 10.109 19.746 -18.186 1.00 93.06 306 PRO A CA 1
ATOM 2114 C C . PRO A 1 306 ? 11.218 19.398 -19.182 1.00 93.06 306 PRO A C 1
ATOM 2116 O O . PRO A 1 306 ? 12.409 19.428 -18.855 1.00 93.06 306 PRO A O 1
ATOM 2119 N N . GLY A 1 307 ? 10.831 19.074 -20.418 1.00 91.69 307 GLY A N 1
ATOM 2120 C CA . GLY A 1 307 ? 11.737 18.706 -21.505 1.00 91.69 307 GLY A CA 1
ATOM 2121 C C . GLY A 1 307 ? 12.543 17.419 -21.290 1.00 91.69 307 GLY A C 1
ATOM 2122 O O . GLY A 1 307 ? 13.447 17.144 -22.086 1.00 91.69 307 GLY A O 1
ATOM 2123 N N . ALA A 1 308 ? 12.257 16.630 -20.248 1.00 92.69 308 ALA A N 1
ATOM 2124 C CA . ALA A 1 308 ? 13.003 15.409 -19.948 1.00 92.69 308 ALA A CA 1
ATOM 2125 C C . ALA A 1 308 ? 12.679 14.264 -20.912 1.00 92.69 308 ALA A C 1
ATOM 2127 O O . ALA A 1 308 ? 13.537 13.413 -21.149 1.00 92.69 308 ALA A O 1
ATOM 2128 N N . PHE A 1 309 ? 11.473 14.246 -21.482 1.00 95.69 309 PHE A N 1
ATOM 2129 C CA . PHE A 1 309 ? 11.026 13.221 -22.419 1.00 95.69 309 PHE A CA 1
ATOM 2130 C C . PHE A 1 309 ? 10.732 13.815 -23.798 1.00 95.69 309 PHE A C 1
ATOM 2132 O O . PHE A 1 309 ? 10.080 14.845 -23.942 1.00 95.69 309 PHE A O 1
ATOM 2139 N N . GLU A 1 310 ? 11.212 13.149 -24.841 1.00 95.69 310 GLU A N 1
ATOM 2140 C CA . GLU A 1 310 ? 10.727 13.326 -26.201 1.00 95.69 310 GLU A CA 1
ATOM 2141 C C . GLU A 1 310 ? 9.521 12.408 -26.427 1.00 95.69 310 GLU A C 1
ATOM 2143 O O . GLU A 1 310 ? 9.579 11.206 -26.172 1.00 95.69 310 GLU A O 1
ATOM 2148 N N . ILE A 1 311 ? 8.414 12.996 -26.883 1.00 96.19 311 ILE A N 1
ATOM 2149 C CA . ILE A 1 311 ? 7.129 12.315 -27.041 1.00 96.19 311 ILE A CA 1
ATOM 2150 C C . ILE A 1 311 ? 6.850 12.138 -28.532 1.00 96.19 311 ILE A C 1
ATOM 2152 O O . ILE A 1 311 ? 6.687 13.119 -29.259 1.00 96.19 311 ILE A O 1
ATOM 2156 N N . SER A 1 312 ? 6.737 10.888 -28.977 1.00 96.19 312 SER A N 1
ATOM 2157 C CA . SER A 1 312 ? 6.419 10.535 -30.362 1.00 96.19 312 SER A CA 1
ATOM 2158 C C . SER A 1 312 ? 5.226 9.591 -30.422 1.00 96.19 312 SER A C 1
ATOM 2160 O O . SER A 1 312 ? 5.171 8.595 -29.711 1.00 96.19 312 SER A O 1
ATOM 2162 N N . TYR A 1 313 ? 4.264 9.867 -31.299 1.00 95.38 313 TYR A N 1
ATOM 2163 C CA . TYR A 1 313 ? 3.147 8.948 -31.524 1.00 95.38 313 TYR A CA 1
ATOM 2164 C C . TYR A 1 313 ? 3.565 7.892 -32.541 1.00 95.38 313 TYR A C 1
ATOM 2166 O O . TYR A 1 313 ? 3.852 8.223 -33.689 1.00 95.38 313 TYR A O 1
ATOM 2174 N N . LEU A 1 314 ? 3.571 6.635 -32.110 1.00 93.81 314 LEU A N 1
ATOM 2175 C CA . LEU A 1 314 ? 3.801 5.474 -32.965 1.00 93.81 314 LEU A CA 1
ATOM 2176 C C . LEU A 1 314 ? 2.501 5.043 -33.656 1.00 93.81 314 LEU A C 1
ATOM 2178 O O . LEU A 1 314 ? 2.514 4.659 -34.820 1.00 93.81 314 LEU A O 1
ATOM 2182 N N . GLU A 1 315 ? 1.371 5.164 -32.955 1.00 93.50 315 GLU A N 1
ATOM 2183 C CA . GLU A 1 315 ? 0.032 4.867 -33.468 1.00 93.50 315 GLU A CA 1
ATOM 2184 C C . GLU A 1 315 ? -1.000 5.802 -32.826 1.00 93.50 315 GLU A C 1
ATOM 2186 O O . GLU A 1 315 ? -0.932 6.089 -31.626 1.00 93.50 315 GLU A O 1
ATOM 2191 N N . ARG A 1 316 ? -1.964 6.279 -33.622 1.00 91.62 316 ARG A N 1
ATOM 2192 C CA . ARG A 1 316 ? -3.020 7.206 -33.190 1.00 91.62 316 ARG A CA 1
ATOM 2193 C C . ARG A 1 316 ? -4.414 6.636 -33.454 1.00 91.62 316 ARG A C 1
ATOM 2195 O O . ARG A 1 316 ? -5.079 7.110 -34.368 1.00 91.62 316 ARG A O 1
ATOM 2202 N N . GLY A 1 317 ? -4.861 5.686 -32.632 1.00 84.12 317 GLY A N 1
ATOM 2203 C CA . GLY A 1 317 ? -6.255 5.236 -32.544 1.00 84.12 317 GLY A CA 1
ATOM 2204 C C . GLY A 1 317 ? -6.904 4.742 -33.854 1.00 84.12 317 GLY A C 1
ATOM 2205 O O . GLY A 1 317 ? -6.293 4.758 -34.919 1.00 84.12 317 GLY A O 1
ATOM 2206 N N . PRO A 1 318 ? -8.178 4.307 -33.804 1.00 74.38 318 PRO A N 1
ATOM 2207 C CA . PRO A 1 318 ? -9.043 4.210 -32.623 1.00 74.38 318 PRO A CA 1
ATOM 2208 C C . PRO A 1 318 ? -8.833 2.933 -31.788 1.00 74.38 318 PRO A C 1
ATOM 2210 O O . PRO A 1 318 ? -9.377 2.842 -30.693 1.00 74.38 318 PRO A O 1
ATOM 2213 N N . GLU A 1 319 ? -8.065 1.958 -32.278 1.00 74.88 319 GLU A N 1
ATOM 2214 C CA . GLU A 1 319 ? -7.910 0.636 -31.647 1.00 74.88 319 GLU A CA 1
ATOM 2215 C C . GLU A 1 319 ? -6.861 0.626 -30.521 1.00 74.88 319 GLU A C 1
ATOM 2217 O O . GLU A 1 319 ? -7.055 -0.021 -29.487 1.00 74.88 319 GLU A O 1
ATOM 2222 N N . ALA A 1 320 ? -5.772 1.382 -30.683 1.00 80.00 320 ALA A N 1
ATOM 2223 C CA . ALA A 1 320 ? -4.783 1.635 -29.645 1.00 80.00 320 ALA A CA 1
ATOM 2224 C C . ALA A 1 320 ? -4.084 2.985 -29.861 1.00 80.00 320 ALA A C 1
ATOM 2226 O O . ALA A 1 320 ? -3.913 3.460 -30.983 1.00 80.00 320 ALA A O 1
ATOM 2227 N N . TRP A 1 321 ? -3.661 3.615 -28.768 1.00 95.06 321 TRP A N 1
ATOM 2228 C CA . TRP A 1 321 ? -2.759 4.763 -28.809 1.00 95.06 321 TRP A CA 1
ATOM 2229 C C . TRP A 1 321 ? -1.394 4.299 -28.336 1.00 95.06 321 TRP A C 1
ATOM 2231 O O . TRP A 1 321 ? -1.259 3.909 -27.179 1.00 95.06 321 TRP A O 1
ATOM 2241 N N . ARG A 1 322 ? -0.403 4.303 -29.231 1.00 95.81 322 ARG A N 1
ATOM 2242 C CA . ARG A 1 322 ? 0.967 3.871 -28.931 1.00 95.81 322 ARG A CA 1
ATOM 2243 C C . ARG A 1 322 ? 1.871 5.091 -28.947 1.00 95.81 322 ARG A C 1
ATOM 2245 O O . ARG A 1 322 ? 1.992 5.758 -29.976 1.00 95.81 322 ARG A O 1
ATOM 2252 N N . ILE A 1 323 ? 2.482 5.400 -27.811 1.00 96.81 323 ILE A N 1
ATOM 2253 C CA . ILE A 1 323 ? 3.324 6.581 -27.627 1.00 96.81 323 ILE A CA 1
ATOM 2254 C C . ILE A 1 323 ? 4.721 6.122 -27.212 1.00 96.81 323 ILE A C 1
ATOM 2256 O O . ILE A 1 323 ? 4.869 5.412 -26.224 1.00 96.81 323 ILE A O 1
ATOM 2260 N N . ALA A 1 324 ? 5.746 6.540 -27.947 1.00 96.25 324 ALA A N 1
ATOM 2261 C CA . ALA A 1 324 ? 7.131 6.462 -27.506 1.00 96.25 324 ALA A CA 1
ATOM 2262 C C . ALA A 1 324 ? 7.453 7.665 -26.611 1.00 96.25 324 ALA A C 1
ATOM 2264 O O . ALA A 1 324 ? 7.209 8.813 -26.988 1.00 96.25 324 ALA A O 1
ATOM 2265 N N . LEU A 1 325 ? 7.995 7.375 -25.432 1.00 96.06 325 LEU A N 1
ATOM 2266 C CA . LEU A 1 325 ? 8.446 8.327 -24.425 1.00 96.06 325 LEU A CA 1
ATOM 2267 C C . LEU A 1 325 ? 9.947 8.099 -24.221 1.00 96.06 325 LEU A C 1
ATOM 2269 O O . LEU A 1 325 ? 10.354 7.197 -23.489 1.00 96.06 325 LEU A O 1
ATOM 2273 N N . ASP A 1 326 ? 10.768 8.885 -24.912 1.00 95.31 326 ASP A N 1
ATOM 2274 C CA . ASP A 1 326 ? 12.225 8.752 -24.912 1.00 95.31 326 ASP A CA 1
ATOM 2275 C C . ASP A 1 326 ? 12.853 9.746 -23.945 1.00 95.31 326 ASP A C 1
ATOM 2277 O O . ASP A 1 326 ? 12.739 10.958 -24.122 1.00 95.31 326 ASP A O 1
ATOM 2281 N N . ARG A 1 327 ? 13.537 9.259 -22.909 1.00 94.19 327 ARG A N 1
ATOM 2282 C CA . ARG A 1 327 ? 14.175 10.146 -21.942 1.00 94.19 327 ARG A CA 1
ATOM 2283 C C . ARG A 1 327 ? 15.436 10.741 -22.546 1.00 94.19 327 ARG A C 1
ATOM 2285 O O . ARG A 1 327 ? 16.343 10.019 -22.957 1.00 94.19 327 ARG A O 1
ATOM 2292 N N . ARG A 1 328 ? 15.537 12.065 -22.568 1.00 92.06 328 ARG A N 1
ATOM 2293 C CA . ARG A 1 328 ? 16.703 12.760 -23.116 1.00 92.06 328 ARG A CA 1
ATOM 2294 C C . ARG A 1 328 ? 17.928 12.518 -22.241 1.00 92.06 328 ARG A C 1
ATOM 2296 O O . ARG A 1 328 ? 17.852 12.530 -21.014 1.00 92.06 328 ARG A O 1
ATOM 2303 N N . VAL A 1 329 ? 19.085 12.347 -22.878 1.00 84.69 329 VAL A N 1
ATOM 2304 C CA . VAL A 1 329 ? 20.370 12.441 -22.178 1.00 84.69 329 VAL A CA 1
ATOM 2305 C C . VAL A 1 329 ? 20.605 13.917 -21.887 1.00 84.69 329 VAL A C 1
ATOM 2307 O O . VAL A 1 329 ? 20.930 14.688 -22.789 1.00 84.69 329 VAL A O 1
ATOM 2310 N N . THR A 1 330 ? 20.425 14.340 -20.639 1.00 68.19 330 THR A N 1
ATOM 2311 C CA . THR A 1 330 ? 20.921 15.652 -20.220 1.00 68.19 330 THR A CA 1
ATOM 2312 C C . THR A 1 330 ? 22.438 15.627 -20.345 1.00 68.19 330 THR A C 1
ATOM 2314 O O . THR A 1 330 ? 23.102 14.860 -19.646 1.00 68.19 330 THR A O 1
ATOM 2317 N N . ALA A 1 331 ? 23.001 16.439 -21.241 1.00 50.97 331 ALA A N 1
ATOM 2318 C CA . ALA A 1 331 ? 24.433 16.688 -21.235 1.00 50.97 331 ALA A CA 1
ATOM 2319 C C . ALA A 1 331 ? 24.784 17.250 -19.853 1.00 50.97 331 ALA A C 1
ATOM 2321 O O . ALA A 1 331 ? 24.272 18.306 -19.476 1.00 50.97 331 ALA A O 1
ATOM 2322 N N . ALA A 1 332 ? 25.607 16.534 -19.082 1.00 44.97 332 ALA A N 1
ATOM 2323 C CA . ALA A 1 332 ? 26.196 17.108 -17.883 1.00 44.97 332 ALA A CA 1
ATOM 2324 C C . ALA A 1 332 ? 26.861 18.420 -18.310 1.00 44.97 332 ALA A C 1
ATOM 2326 O O . ALA A 1 332 ? 27.703 18.416 -19.211 1.00 44.97 332 ALA A O 1
ATOM 2327 N N . ALA A 1 333 ? 26.428 19.540 -17.729 1.00 37.19 333 ALA A N 1
ATOM 2328 C CA . ALA A 1 333 ? 27.097 20.809 -17.935 1.00 37.19 333 ALA A CA 1
ATOM 2329 C C . ALA A 1 333 ? 28.554 20.605 -17.513 1.00 37.19 333 ALA A C 1
ATOM 2331 O O . ALA A 1 333 ? 28.835 20.383 -16.336 1.00 37.19 333 ALA A O 1
ATOM 2332 N N . ALA A 1 334 ? 29.456 20.583 -18.493 1.00 33.69 334 ALA A N 1
ATOM 2333 C CA . ALA A 1 334 ? 30.882 20.579 -18.244 1.00 33.69 334 ALA A CA 1
ATOM 2334 C C . ALA A 1 334 ? 31.199 21.859 -17.461 1.00 33.69 334 ALA A C 1
ATOM 2336 O O . ALA A 1 334 ? 31.031 22.961 -17.988 1.00 33.69 334 ALA A O 1
ATOM 2337 N N . VAL A 1 335 ? 31.569 21.689 -16.192 1.00 37.41 335 VAL A N 1
ATOM 2338 C CA . VAL A 1 335 ? 32.157 22.730 -15.342 1.00 37.41 335 VAL A CA 1
ATOM 2339 C C . VAL A 1 335 ? 33.668 22.620 -15.444 1.00 37.41 335 VAL A C 1
ATOM 2341 O O . VAL A 1 335 ? 34.169 21.475 -15.365 1.00 37.41 335 VAL A O 1
#

Foldseek 3Di:
DPQPPQDQPDPLLVVLLVVVLVVLVVLLVVLVVLLVQLLVCLQVVPPVSNVVSLVVNLCCCQQPVLLLLVLCVVFLLVVQCPDVPSVVVSVVLVVLSVVLVVLSVQLVPDPGSLSNSLSSQLNSVSSVVSSCCCSRPRSSSQSNPPVHRSSVRVVSSVVSSVVSNCVVVVPDPPPPDDDPDDDDDDDDDDDDDDDDDDDDDPDDDDDDDDDDDDDDDDDDDDDDDDDDDDDDDDDDDDDDDDDDDDDPDDDPPPPAAEDELVPPPPVSSLSSVVSSVSSAHAQGKHKYKDQADPVVSVVVCCVVPPPQWDWDFPDHDDRITIIITHGHDDDDPDD

Radius of gyration: 30.05 Å; chains: 1; bounding box: 57×72×87 Å

Sequence (335 aa):
MTTSLAVATNEADSAALDAITQHHAELVGTVVAHATALLDASSSGSLEGASNARRDLVLFCRGELLPHAIAEEDTLYALARELPGGALLIDAMIADHRVLAELIDDLAGATTPLGASAAAHALRVLFELHVEKENDYVLPALAAAGEVSLAAGLERMHEQFEELRSAATGGGCGCGGGGCGCGGGAGHGHAEPAGQAGGCGCGGGGCGSGGGYEEADAAGGGCGCGGGGCGCGDSHDVSETAAYDDVPGEAPVASRPVLDARQVPHHIRHATVFGALDAVRPGAGLELIAPHDPLPLLAQIEERDPGAFEISYLERGPEAWRIALDRRVTAAAAV

Secondary structure (DSSP, 8-state):
--------SSHHHHHHHHHHHHHHHHHHHHHHHHHHHHHHHHHHT-HHHHHHHHHHHHHHIIIIIHHHHHHHIIIIIHHHHTSTTHHHHHHHHHHHHHHHHHHHHHHHH--SHHHHHHHHHHHHHHHHHHHHHIIIIIHHHHHH-TTS-HHHHHHHHHHHHHHHHHHHHHT-------------------------PPP-------------------------------------------------PPP---PPPEEEGGGS-TTTHHHHHHHHHHTPPTT-EEEEEESS--HHHHHHHHHHSTT-EEEEEEEESSS-EEEEEEEP-------